Protein AF-A0A7C3WWE8-F1 (afdb_monomer_lite)

Sequence (190 aa):
MIYNIKLHVLTPIHIGCDESYKPTEFVIDSDKNTLIHFNLWQFIEIFDEKEWKRLMEISQKKSSMALVELYRFYASMREKVKGREIPIPKEFSERYRQVKQLKNDNEILKEFNQFEIPRTYFNPYTQRPIIPGSSLKGSLRTGYLSGIRREFPEKEKIKDKKSDELEEILLGGKMGTDPFRFFKVSDFES

Organism: NCBI:txid513050

pLDDT: mean 91.89, std 3.78, range [72.25, 96.44]

Foldseek 3Di:
DDDDDDDDDPDDDFAFDPDWQDLQQWAAPLVQQKIFGHDNVVLVVPDDPVLVVQLVVLVPDPALVSSLSSRVSVNVCVVVDDGDIDHHDSVLSVLSVVLNVDDDRVVSVVSVVVNTGTDGDADPVVRHHKAAQVNVLVVVLVVVLVVLLVVPPPVVVLPPDDPQVNSCVSQVHDPVSGPCVPVTGHMGDD

InterPro domains:
  IPR005537 CRISPR type III-associated protein [PF03787] (6-188)
  IPR010173 CRISPR-associated protein Csm5 [PTHR38007] (3-187)
  IPR010173 CRISPR-associated protein Csm5 [TIGR01899] (5-160)

Secondary structure (DSSP, 8-state):
----------S----EEEEEE-TTSEEEETTTTEEEE--HHHHHHT--HHHHHHHHHHHT--STHHHHHHHHHHHHTTTT---EEEE--HHHHHHHHHHTT---HHHHHHHHHT--EEEEPB-TTT--B-B-HHHHHHHHHHHHHHHHHHH-S-HHHHTT--HHHHHHHHHT--TTT-GGGT-----B--

Structure (mmCIF, N/CA/C/O backbone):
data_AF-A0A7C3WWE8-F1
#
_entry.id   AF-A0A7C3WWE8-F1
#
loop_
_atom_site.group_PDB
_atom_site.id
_atom_site.type_symbol
_atom_site.label_atom_id
_atom_site.label_alt_id
_atom_site.label_comp_id
_atom_site.label_asym_id
_atom_site.label_entity_id
_atom_site.label_seq_id
_atom_site.pdbx_PDB_ins_code
_atom_site.Cartn_x
_atom_site.Cartn_y
_atom_site.Cartn_z
_atom_site.occupancy
_atom_site.B_iso_or_equiv
_atom_site.auth_seq_id
_atom_site.auth_comp_id
_atom_site.auth_asym_id
_atom_site.auth_atom_id
_atom_site.pdbx_PDB_model_num
ATOM 1 N N . MET A 1 1 ? -0.862 -2.015 -35.818 1.00 82.06 1 MET A N 1
ATOM 2 C CA . MET A 1 1 ? -0.872 -3.431 -35.395 1.00 82.06 1 MET A CA 1
ATOM 3 C C . MET A 1 1 ? -1.179 -3.462 -33.909 1.00 82.06 1 MET A C 1
ATOM 5 O O . MET A 1 1 ? -0.635 -2.625 -33.198 1.00 82.06 1 MET A O 1
ATOM 9 N N . ILE A 1 2 ? -2.082 -4.334 -33.468 1.00 92.88 2 ILE A N 1
ATOM 10 C CA . ILE A 1 2 ? -2.505 -4.446 -32.065 1.00 92.88 2 ILE A CA 1
ATOM 11 C C . ILE A 1 2 ? -2.084 -5.828 -31.575 1.00 92.88 2 ILE A C 1
ATOM 13 O O . ILE A 1 2 ? -2.301 -6.812 -32.279 1.00 92.88 2 ILE A O 1
ATOM 17 N N . TYR A 1 3 ? -1.482 -5.884 -30.390 1.00 94.19 3 TYR A N 1
ATOM 18 C CA . TYR A 1 3 ? -1.069 -7.124 -29.745 1.00 94.19 3 TYR A CA 1
ATOM 19 C C . TYR A 1 3 ? -1.814 -7.277 -28.426 1.00 94.19 3 TYR A C 1
ATOM 21 O O . TYR A 1 3 ? -1.825 -6.354 -27.614 1.00 94.19 3 TYR A O 1
ATOM 29 N N . ASN A 1 4 ? -2.403 -8.451 -28.208 1.00 93.94 4 ASN A N 1
ATOM 30 C CA . ASN A 1 4 ? -3.033 -8.797 -26.941 1.00 93.94 4 ASN A CA 1
ATOM 31 C C . ASN A 1 4 ? -2.017 -9.534 -26.073 1.00 93.94 4 ASN A C 1
ATOM 33 O O . ASN A 1 4 ? -1.469 -10.556 -26.484 1.00 93.94 4 ASN A O 1
ATOM 37 N N . ILE A 1 5 ? -1.765 -9.008 -24.878 1.00 91.75 5 ILE A N 1
ATOM 38 C CA . ILE A 1 5 ? -0.792 -9.554 -23.934 1.00 91.75 5 ILE A CA 1
ATOM 39 C C . ILE A 1 5 ? -1.551 -10.030 -22.703 1.00 91.75 5 ILE A C 1
ATOM 41 O O . ILE A 1 5 ? -2.387 -9.308 -22.167 1.00 91.75 5 ILE A O 1
ATOM 45 N N . LYS A 1 6 ? -1.233 -11.238 -22.233 1.00 93.50 6 LYS A N 1
ATOM 46 C CA . LYS A 1 6 ? -1.701 -11.745 -20.945 1.00 93.50 6 LYS A CA 1
ATOM 47 C C . LYS A 1 6 ? -0.532 -11.768 -19.972 1.00 93.50 6 LYS A C 1
ATOM 49 O O . LYS A 1 6 ? 0.472 -12.427 -20.229 1.00 93.50 6 LYS A O 1
ATOM 54 N N . LEU A 1 7 ? -0.667 -11.041 -18.870 1.00 92.19 7 LEU A N 1
ATOM 55 C CA . LEU A 1 7 ? 0.354 -10.981 -17.834 1.00 92.19 7 LEU A CA 1
ATOM 56 C C . LEU A 1 7 ? 0.067 -12.027 -16.753 1.00 92.19 7 LEU A C 1
ATOM 58 O O . LEU A 1 7 ? -1.051 -12.126 -16.253 1.00 92.19 7 LEU A O 1
ATOM 62 N N . HIS A 1 8 ? 1.093 -12.791 -16.386 1.00 93.50 8 HIS A N 1
ATOM 63 C CA . HIS A 1 8 ? 1.051 -13.751 -15.289 1.00 93.50 8 HIS A CA 1
ATOM 64 C C . HIS A 1 8 ? 2.052 -13.323 -14.219 1.00 93.50 8 HIS A C 1
ATOM 66 O O . HIS A 1 8 ? 3.245 -13.198 -14.488 1.00 93.50 8 HIS A O 1
ATOM 72 N N . VAL A 1 9 ? 1.558 -13.082 -13.008 1.00 93.06 9 VAL A N 1
ATOM 73 C CA . VAL A 1 9 ? 2.380 -12.661 -11.872 1.00 93.06 9 VAL A CA 1
ATOM 74 C C . VAL A 1 9 ? 2.994 -13.902 -11.220 1.00 93.06 9 VAL A C 1
ATOM 76 O O . VAL A 1 9 ? 2.264 -14.764 -10.739 1.00 93.06 9 VAL A O 1
ATOM 79 N N . LEU A 1 10 ? 4.327 -14.006 -11.235 1.00 95.94 10 LEU A N 1
ATOM 80 C CA . LEU A 1 10 ? 5.068 -15.150 -10.675 1.00 95.94 10 LEU A CA 1
ATOM 81 C C . LEU A 1 10 ? 5.570 -14.907 -9.244 1.00 95.94 10 LEU A C 1
ATOM 83 O O . LEU A 1 10 ? 5.829 -15.851 -8.504 1.00 95.94 10 LEU A O 1
ATOM 87 N N . THR A 1 11 ? 5.711 -13.643 -8.858 1.00 95.75 11 THR A N 1
ATOM 88 C CA . THR A 1 11 ? 6.166 -13.191 -7.537 1.00 95.75 11 THR A CA 1
ATOM 89 C C . THR A 1 11 ? 5.338 -11.982 -7.111 1.00 95.75 11 THR A C 1
ATOM 91 O O . THR A 1 11 ? 4.767 -11.330 -7.983 1.00 95.75 11 THR A O 1
ATOM 94 N N . PRO A 1 12 ? 5.273 -11.624 -5.816 1.00 93.19 12 PRO A N 1
ATOM 95 C CA . PRO A 1 12 ? 4.614 -10.392 -5.392 1.00 93.19 12 PRO A CA 1
ATOM 96 C C . PRO A 1 12 ? 5.146 -9.170 -6.155 1.00 93.19 12 PRO A C 1
ATOM 98 O O . PRO A 1 12 ? 6.357 -9.002 -6.297 1.00 93.19 12 PRO A O 1
ATOM 101 N N . ILE A 1 13 ? 4.236 -8.329 -6.649 1.00 93.88 13 ILE A N 1
ATOM 102 C CA . ILE A 1 13 ? 4.550 -7.075 -7.341 1.00 93.88 13 ILE A CA 1
ATOM 103 C C . ILE A 1 13 ? 3.845 -5.948 -6.596 1.00 93.88 13 ILE A C 1
ATOM 105 O O . ILE A 1 13 ? 2.670 -6.061 -6.253 1.00 93.88 13 ILE A O 1
ATOM 109 N N . HIS A 1 14 ? 4.568 -4.855 -6.381 1.00 94.94 14 HIS A N 1
ATOM 110 C CA . HIS A 1 14 ? 4.025 -3.610 -5.865 1.00 94.94 14 HIS A CA 1
ATOM 111 C C . HIS A 1 14 ? 4.316 -2.491 -6.865 1.00 94.94 14 HIS A C 1
ATOM 113 O O . HIS A 1 14 ? 5.460 -2.320 -7.286 1.00 94.94 14 HIS A O 1
ATOM 119 N N . ILE A 1 15 ? 3.282 -1.740 -7.241 1.00 96.12 15 ILE A N 1
ATOM 120 C CA . ILE A 1 15 ? 3.409 -0.536 -8.065 1.00 96.12 15 ILE A CA 1
ATOM 121 C C . ILE A 1 15 ? 2.969 0.634 -7.199 1.00 96.12 15 ILE A C 1
ATOM 123 O O . ILE A 1 15 ? 1.793 0.723 -6.861 1.00 96.12 15 ILE A O 1
ATOM 127 N N . GLY A 1 16 ? 3.906 1.499 -6.819 1.00 94.62 16 GLY A N 1
ATOM 128 C CA . GLY A 1 16 ? 3.623 2.616 -5.921 1.00 94.62 16 GLY A CA 1
ATOM 129 C C . GLY A 1 16 ? 2.618 3.607 -6.509 1.00 94.62 16 GLY A C 1
ATOM 130 O O . GLY A 1 16 ? 2.584 3.833 -7.721 1.00 94.62 16 GLY A O 1
ATOM 131 N N . CYS A 1 17 ? 1.802 4.193 -5.636 1.00 94.6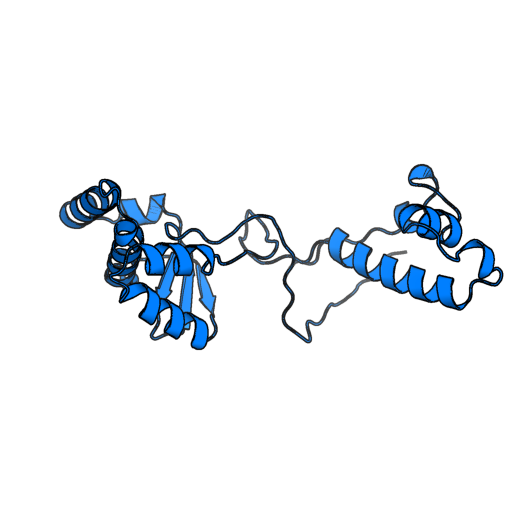9 17 CYS A N 1
ATOM 132 C CA . CYS A 1 17 ? 0.843 5.243 -5.984 1.00 94.69 17 CYS A CA 1
ATOM 133 C C . CYS A 1 17 ? 0.794 6.380 -4.952 1.00 94.69 17 CYS A C 1
ATOM 135 O O . CYS A 1 17 ? -0.200 7.093 -4.896 1.00 94.69 17 CYS A O 1
ATOM 137 N N . ASP A 1 18 ? 1.827 6.501 -4.111 1.00 93.12 18 ASP A N 1
ATOM 138 C CA . ASP A 1 18 ? 1.938 7.494 -3.029 1.00 93.12 18 ASP A CA 1
ATOM 139 C C . ASP A 1 18 ? 0.752 7.516 -2.043 1.00 93.12 18 ASP A C 1
ATOM 141 O O . ASP A 1 18 ? 0.543 8.482 -1.312 1.00 93.12 18 ASP A O 1
ATOM 145 N N . GLU A 1 19 ? -0.010 6.421 -1.983 1.00 94.25 19 GLU A N 1
ATOM 146 C CA . GLU A 1 19 ? -1.057 6.210 -0.990 1.00 94.25 19 GLU A CA 1
ATOM 147 C C . GLU A 1 19 ? -0.706 5.042 -0.070 1.00 94.25 19 GLU A C 1
ATOM 149 O O . GLU A 1 19 ? -0.134 4.037 -0.496 1.00 94.25 19 GLU A O 1
ATOM 154 N N . SER A 1 20 ? -1.131 5.136 1.186 1.00 93.81 20 SER A N 1
ATOM 155 C CA . SER A 1 20 ? -1.042 4.071 2.181 1.00 93.81 20 SER A CA 1
ATOM 156 C C . SER A 1 20 ? -2.383 3.872 2.887 1.00 93.81 20 SER A C 1
ATOM 158 O O . SER A 1 20 ? -3.223 4.774 2.937 1.00 93.81 20 SER A O 1
ATOM 160 N N . TYR A 1 21 ? -2.625 2.665 3.404 1.00 92.81 21 TYR A N 1
ATOM 161 C CA . TYR A 1 21 ? -3.800 2.416 4.239 1.00 92.81 21 TYR A CA 1
ATOM 162 C C . TYR A 1 21 ? -3.647 3.155 5.564 1.00 92.81 21 TYR A C 1
ATOM 164 O O . TYR A 1 21 ? -2.715 2.897 6.330 1.00 92.81 21 TYR A O 1
ATOM 172 N N . LYS A 1 22 ? -4.585 4.058 5.853 1.00 90.75 22 LYS A N 1
ATOM 173 C CA . LYS A 1 22 ? -4.532 4.863 7.071 1.00 90.75 22 LYS A CA 1
ATOM 174 C C . LYS A 1 22 ? -5.045 4.067 8.270 1.00 90.75 22 LYS A C 1
ATOM 176 O O . LYS A 1 22 ? -6.079 3.413 8.149 1.00 90.75 22 LYS A O 1
ATOM 181 N N . PRO A 1 23 ? -4.426 4.207 9.456 1.00 88.00 23 PRO A N 1
ATOM 182 C CA .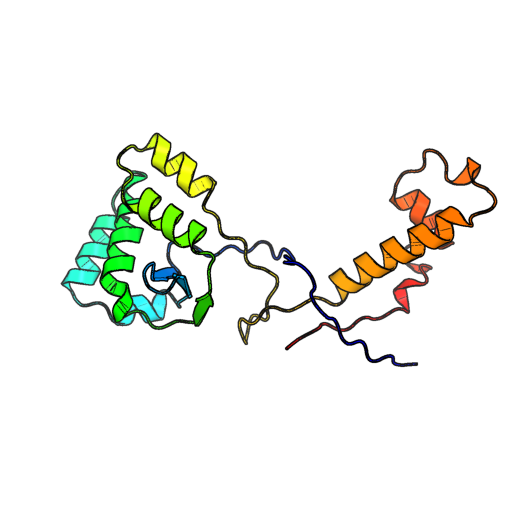 PRO A 1 23 ? -4.907 3.620 10.713 1.00 88.00 23 PRO A CA 1
ATOM 183 C C . PRO A 1 23 ? -6.398 3.846 11.021 1.00 88.00 23 PRO A C 1
ATOM 185 O O . PRO A 1 23 ? -7.002 3.077 11.762 1.00 88.00 23 PRO A O 1
ATOM 188 N N . THR A 1 24 ? -6.982 4.912 10.472 1.00 90.94 24 THR A N 1
ATOM 189 C CA . THR A 1 24 ? -8.388 5.307 10.632 1.00 90.94 24 THR A CA 1
ATOM 190 C C . THR A 1 24 ? -9.346 4.640 9.639 1.00 90.94 24 THR A C 1
ATOM 192 O O . THR A 1 24 ? -10.552 4.805 9.764 1.00 90.94 24 THR A O 1
ATOM 195 N N . GLU A 1 25 ? -8.840 3.925 8.637 1.00 93.06 25 GLU A N 1
ATOM 196 C CA . GLU A 1 25 ? -9.626 3.409 7.505 1.00 93.06 25 GLU A CA 1
ATOM 197 C C . GLU A 1 25 ? -9.535 1.882 7.382 1.00 93.06 25 GLU A C 1
ATOM 199 O O . GLU A 1 25 ? -10.053 1.295 6.432 1.00 93.06 25 GLU A O 1
ATOM 204 N N . PHE A 1 26 ? -8.893 1.204 8.338 1.00 94.75 26 PHE A N 1
ATOM 205 C CA . PHE A 1 26 ? -8.875 -0.253 8.369 1.00 94.75 26 PHE A CA 1
ATOM 206 C C . PHE A 1 26 ? -8.937 -0.841 9.778 1.00 94.75 26 PHE A C 1
ATOM 208 O O . PHE A 1 26 ? -8.553 -0.230 10.774 1.00 94.75 26 PHE A O 1
ATOM 215 N N . VAL A 1 27 ? -9.387 -2.092 9.841 1.00 95.31 27 VAL A N 1
ATOM 216 C CA . VAL A 1 27 ? -9.250 -2.974 11.002 1.00 95.31 27 VAL A CA 1
ATOM 217 C C . VAL A 1 27 ? -8.665 -4.303 10.540 1.00 95.31 27 VAL A C 1
ATOM 219 O O . VAL A 1 27 ? -8.887 -4.726 9.408 1.00 95.31 27 VAL A O 1
ATOM 222 N N . ILE A 1 28 ? -7.900 -4.967 11.403 1.00 95.12 28 ILE A N 1
ATOM 223 C CA . ILE A 1 28 ? -7.358 -6.296 11.111 1.00 95.12 28 ILE A CA 1
ATOM 224 C C . ILE A 1 28 ? -8.110 -7.343 11.924 1.00 95.12 28 ILE A C 1
ATOM 226 O O . ILE A 1 28 ? -8.036 -7.362 13.159 1.00 95.12 28 ILE A O 1
ATOM 230 N N . ASP A 1 29 ? -8.774 -8.250 11.211 1.00 94.50 29 ASP A N 1
ATOM 231 C CA . ASP A 1 29 ? -9.248 -9.518 11.747 1.00 94.50 29 ASP A CA 1
ATOM 232 C C . ASP A 1 29 ? -8.048 -10.475 11.806 1.00 94.50 29 ASP A C 1
ATOM 234 O O . ASP A 1 29 ? -7.574 -11.007 10.798 1.00 94.50 29 ASP A O 1
ATOM 238 N N . SER A 1 30 ? -7.493 -10.622 13.011 1.00 91.19 30 SER A N 1
ATOM 239 C CA . SER A 1 30 ? -6.311 -11.459 13.247 1.00 91.19 30 SER A CA 1
ATOM 240 C C . SER A 1 30 ? -6.631 -12.953 13.240 1.00 91.19 30 SER A C 1
ATOM 242 O O . SER A 1 30 ? -5.702 -13.745 13.118 1.00 91.19 30 SER A O 1
ATOM 244 N N . ASP A 1 31 ? -7.905 -13.330 13.369 1.00 91.31 31 ASP A N 1
ATOM 245 C CA . ASP A 1 31 ? -8.335 -14.729 13.364 1.00 91.31 31 ASP A CA 1
ATOM 246 C C . ASP A 1 31 ? -8.477 -15.224 11.919 1.00 91.31 31 ASP A C 1
ATOM 248 O O . ASP A 1 31 ? -8.085 -16.346 11.596 1.00 91.31 31 ASP A O 1
ATOM 252 N N . LYS A 1 32 ? -8.948 -14.349 11.020 1.00 94.38 32 LYS A N 1
ATOM 253 C CA . LYS A 1 32 ? -9.066 -14.623 9.576 1.00 94.38 32 LYS A CA 1
ATOM 254 C C . LY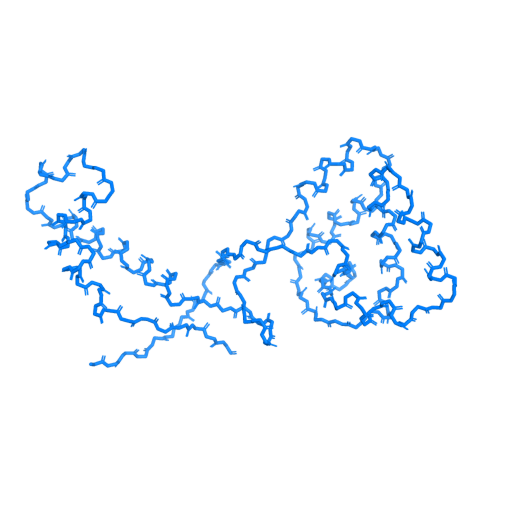S A 1 32 ? -7.853 -14.198 8.746 1.00 94.38 32 LYS A C 1
ATOM 256 O O . LYS A 1 32 ? -7.877 -14.360 7.529 1.00 94.38 32 LYS A O 1
ATOM 261 N N . ASN A 1 33 ? -6.819 -13.624 9.364 1.00 96.44 33 ASN A N 1
ATOM 262 C CA . ASN A 1 33 ? -5.686 -12.992 8.674 1.00 96.44 33 ASN A CA 1
ATOM 263 C C . ASN A 1 33 ? -6.151 -12.085 7.524 1.00 96.44 33 ASN A C 1
ATOM 265 O O . ASN A 1 33 ? -5.763 -12.251 6.366 1.00 96.44 33 ASN A O 1
ATOM 269 N N . THR A 1 34 ? -7.041 -11.146 7.841 1.00 96.19 34 THR A N 1
ATOM 270 C CA . THR A 1 34 ? -7.670 -10.268 6.850 1.00 96.19 34 THR A CA 1
ATOM 271 C C . THR A 1 34 ? -7.629 -8.817 7.321 1.00 96.19 34 THR A C 1
ATOM 273 O O . THR A 1 34 ? -7.953 -8.507 8.468 1.00 96.19 34 THR A O 1
ATOM 276 N N . LEU A 1 35 ? -7.236 -7.916 6.422 1.00 95.94 35 LEU A N 1
ATOM 277 C CA . LEU A 1 35 ? -7.413 -6.477 6.575 1.00 95.94 35 LEU A CA 1
ATOM 278 C C . LEU A 1 35 ? -8.771 -6.094 5.987 1.00 95.94 35 LEU A C 1
ATOM 280 O O . LEU A 1 35 ? -9.051 -6.374 4.823 1.00 95.94 35 LEU A O 1
ATOM 284 N N . ILE A 1 36 ? -9.604 -5.439 6.786 1.00 96.06 36 ILE A N 1
ATOM 285 C CA . ILE A 1 36 ? -10.899 -4.911 6.366 1.00 96.06 36 ILE A CA 1
ATOM 286 C C . ILE A 1 36 ? -10.731 -3.407 6.182 1.00 96.06 36 ILE A C 1
ATOM 288 O O . ILE A 1 36 ? -10.620 -2.673 7.163 1.00 96.06 36 ILE A O 1
ATOM 292 N N . HIS A 1 37 ? -10.677 -2.958 4.929 1.00 95.25 37 HIS A N 1
ATOM 293 C CA . HIS A 1 37 ? -10.599 -1.543 4.572 1.00 95.25 37 HIS A CA 1
ATOM 294 C C . HIS A 1 37 ? -12.008 -0.975 4.409 1.00 95.25 37 HIS A C 1
ATOM 296 O O . HIS A 1 37 ? -12.810 -1.521 3.646 1.00 95.25 37 HIS A O 1
ATOM 302 N N . PHE A 1 38 ? -12.324 0.111 5.102 1.00 94.56 38 PHE A N 1
ATOM 303 C CA . PHE A 1 38 ? -13.675 0.660 5.170 1.00 94.56 38 PHE A CA 1
ATOM 304 C C . PHE A 1 38 ? -13.691 2.173 4.956 1.00 94.56 38 PHE A C 1
ATOM 306 O O . PHE A 1 38 ? -12.686 2.865 5.098 1.00 94.56 38 PHE A O 1
ATOM 313 N N . ASN A 1 39 ? -14.869 2.701 4.623 1.00 92.75 39 ASN A N 1
ATOM 314 C CA . ASN A 1 39 ? -15.085 4.140 4.570 1.00 92.75 39 ASN A CA 1
ATOM 315 C C . ASN A 1 39 ? -15.316 4.674 5.992 1.00 92.75 39 ASN A C 1
ATOM 317 O O . ASN A 1 39 ? -16.262 4.254 6.659 1.00 92.75 39 ASN A O 1
ATOM 321 N N . LEU A 1 40 ? -14.467 5.600 6.446 1.00 91.81 40 LEU A N 1
ATOM 322 C CA . LEU A 1 40 ? -14.544 6.155 7.800 1.00 91.81 40 LEU A CA 1
ATOM 323 C C . LEU A 1 40 ? -15.913 6.784 8.104 1.00 91.81 40 LEU A C 1
ATOM 325 O O . LEU A 1 40 ? -16.447 6.564 9.184 1.00 91.81 40 LEU A O 1
ATOM 329 N N . TRP A 1 41 ? -16.507 7.516 7.158 1.00 92.06 41 TRP A N 1
ATOM 330 C CA . TRP A 1 41 ? -17.799 8.185 7.354 1.00 92.06 41 TRP A CA 1
ATOM 331 C C . TRP A 1 41 ? -18.944 7.185 7.532 1.00 92.06 41 TRP A C 1
ATOM 333 O O . TRP A 1 41 ? -19.733 7.308 8.462 1.00 92.06 41 TRP A O 1
ATOM 343 N N . GLN A 1 42 ? -18.976 6.130 6.720 1.00 92.25 42 GLN A N 1
ATOM 344 C CA . GLN A 1 42 ? -19.957 5.050 6.885 1.00 92.25 42 GLN A CA 1
ATOM 345 C C . GLN A 1 42 ? -19.740 4.269 8.187 1.00 92.25 42 GLN A C 1
ATOM 347 O O . GLN A 1 42 ? -20.688 3.777 8.794 1.00 92.25 42 GLN A O 1
ATOM 352 N N . PHE A 1 43 ? -18.487 4.137 8.626 1.00 92.56 43 PHE A N 1
ATOM 353 C CA . PHE A 1 43 ? -18.166 3.432 9.861 1.00 92.56 43 PHE A CA 1
ATOM 354 C C . PHE A 1 43 ? -18.567 4.217 11.114 1.00 92.56 43 PHE A C 1
ATOM 356 O O . PHE A 1 43 ? -19.034 3.618 12.074 1.00 92.56 43 PHE A O 1
ATOM 363 N N . ILE A 1 44 ? -18.433 5.542 11.128 1.00 91.62 44 ILE A N 1
ATOM 364 C CA . ILE A 1 44 ? -18.859 6.345 12.286 1.00 91.62 44 ILE A CA 1
ATOM 365 C C . ILE A 1 44 ? -20.385 6.527 12.350 1.00 91.62 44 ILE A C 1
ATOM 367 O O . ILE A 1 44 ? -20.927 6.744 13.429 1.00 91.62 44 ILE A O 1
ATOM 371 N N . GLU A 1 45 ? -21.101 6.397 11.227 1.00 92.62 45 GLU A N 1
ATOM 372 C CA . GLU A 1 45 ? -22.573 6.459 11.188 1.00 92.62 45 GLU A CA 1
ATOM 373 C C . GLU A 1 45 ? -23.250 5.338 11.989 1.00 92.62 45 GLU A C 1
ATOM 375 O O . GLU A 1 45 ? -24.365 5.515 12.475 1.00 92.62 45 GLU A O 1
ATOM 380 N N . ILE A 1 46 ? -22.585 4.191 12.154 1.00 92.44 46 ILE A N 1
ATOM 381 C CA . ILE A 1 46 ? -23.139 3.047 12.893 1.00 92.44 46 ILE A CA 1
ATOM 382 C C . ILE A 1 46 ? -22.870 3.102 14.404 1.00 92.44 46 ILE A C 1
ATOM 384 O O . ILE A 1 46 ? -23.246 2.169 15.116 1.00 92.44 46 ILE A O 1
ATOM 388 N N . PHE A 1 47 ? -22.189 4.142 14.892 1.00 93.75 47 PHE A N 1
ATOM 389 C CA . PHE A 1 47 ? -21.798 4.242 16.295 1.00 93.75 47 PHE A CA 1
ATOM 390 C C . PHE A 1 47 ? -22.979 4.639 17.177 1.00 93.75 47 PHE A C 1
ATOM 392 O O . PHE A 1 47 ? -23.726 5.569 16.865 1.00 93.75 47 PHE A O 1
ATOM 399 N N . ASP A 1 48 ? -23.093 3.986 18.331 1.00 95.12 48 ASP A N 1
ATOM 400 C CA . ASP A 1 48 ? -23.948 4.464 19.413 1.00 95.12 48 ASP A CA 1
ATOM 401 C C . ASP A 1 48 ? -23.292 5.614 20.209 1.00 95.12 48 ASP A C 1
ATOM 403 O O . ASP A 1 48 ? -22.138 5.993 19.993 1.00 95.12 48 ASP A O 1
ATOM 407 N N . GLU A 1 49 ? -24.032 6.198 21.156 1.00 95.75 49 GLU A N 1
ATOM 408 C CA . GLU A 1 49 ? -23.548 7.318 21.974 1.00 95.75 49 GLU A CA 1
ATOM 409 C C . GLU A 1 49 ? -22.278 6.968 22.778 1.00 95.75 49 GLU A C 1
ATOM 411 O O . GLU A 1 49 ? -21.392 7.810 22.958 1.00 95.75 49 GLU A O 1
ATOM 416 N N . LYS A 1 50 ? -22.150 5.718 23.243 1.00 95.56 50 LYS A N 1
ATOM 417 C CA . LYS A 1 50 ? -20.990 5.270 24.027 1.00 95.56 50 LYS A CA 1
ATOM 418 C C . LYS A 1 50 ? -19.763 5.118 23.138 1.00 95.56 50 LYS A C 1
ATOM 420 O O . LYS A 1 50 ? -18.670 5.519 23.537 1.00 95.56 50 LYS A O 1
ATOM 425 N N . GLU A 1 51 ? -19.938 4.562 21.947 1.00 95.19 51 GLU A N 1
ATOM 426 C CA . GLU A 1 51 ? -18.892 4.382 20.938 1.00 95.19 51 GLU A CA 1
ATOM 427 C C . GLU A 1 51 ? -18.377 5.730 20.435 1.00 95.19 51 GLU A C 1
ATOM 429 O O . GLU A 1 51 ? -17.164 5.950 20.384 1.00 95.19 51 GLU A O 1
ATOM 434 N N . TRP A 1 52 ? -19.287 6.673 20.177 1.00 94.81 52 TRP A N 1
ATOM 435 C CA . TRP A 1 52 ? -18.946 8.055 19.850 1.00 94.81 52 TRP A CA 1
ATOM 436 C C . TRP A 1 52 ? -18.137 8.732 20.947 1.00 94.81 52 TRP A C 1
ATOM 438 O O . TRP A 1 52 ? -17.065 9.285 20.684 1.00 94.81 52 TRP A O 1
ATOM 448 N N . LYS A 1 53 ? -18.610 8.655 22.195 1.00 95.94 53 LYS A N 1
ATOM 449 C CA . LYS A 1 53 ? -17.892 9.221 23.339 1.00 95.94 53 LYS A CA 1
ATOM 450 C C . LYS A 1 53 ? -16.504 8.601 23.485 1.00 95.94 53 LYS A C 1
ATOM 452 O O . LYS A 1 53 ? -15.532 9.322 23.704 1.00 95.94 53 LYS A O 1
ATOM 457 N N . ARG A 1 54 ? -16.389 7.283 23.295 1.00 95.69 54 ARG A N 1
ATOM 458 C CA . ARG A 1 54 ? -15.109 6.575 23.364 1.00 95.69 54 ARG A CA 1
ATOM 459 C C . ARG A 1 54 ? -14.135 7.030 22.278 1.00 95.69 54 ARG A C 1
ATOM 461 O O . ARG A 1 54 ? -12.963 7.246 22.583 1.00 95.69 54 ARG A O 1
ATOM 468 N N . LEU A 1 55 ? -14.596 7.198 21.039 1.00 94.25 55 LEU A N 1
ATOM 469 C CA . LEU A 1 55 ? -13.761 7.717 19.954 1.00 94.25 55 LEU A CA 1
ATOM 470 C C . LEU A 1 55 ? -13.277 9.143 20.259 1.00 94.25 55 LEU A C 1
ATOM 472 O O . LEU A 1 55 ? -12.091 9.424 20.098 1.00 94.25 55 LEU A O 1
ATOM 476 N N . MET A 1 56 ? -14.165 10.007 20.764 1.00 94.31 56 MET A N 1
ATOM 477 C CA . MET A 1 56 ? -13.830 11.383 21.159 1.00 94.31 56 MET A CA 1
ATOM 478 C C . MET A 1 56 ? -12.790 11.438 22.287 1.00 94.31 56 MET A C 1
ATOM 480 O O . MET A 1 56 ? -11.863 12.247 22.242 1.00 94.31 56 MET A O 1
ATOM 484 N N . GLU A 1 57 ? -12.900 10.561 23.287 1.00 95.94 57 GLU A N 1
ATOM 485 C CA . GLU A 1 57 ? -11.897 10.435 24.351 1.00 95.94 57 GLU A CA 1
ATOM 486 C C . GLU A 1 57 ? -10.525 10.034 23.798 1.00 95.94 57 GLU A C 1
ATOM 488 O O . GLU A 1 57 ? -9.502 10.557 24.241 1.00 95.94 57 GLU A O 1
ATOM 493 N N . ILE A 1 58 ? -10.486 9.109 22.833 1.00 95.12 58 ILE A N 1
ATOM 494 C CA . ILE A 1 58 ? -9.240 8.677 22.190 1.00 95.12 58 ILE A CA 1
ATOM 495 C C . ILE A 1 58 ? -8.643 9.827 21.370 1.00 95.12 58 ILE A C 1
ATOM 497 O O . ILE A 1 58 ? -7.450 10.097 21.493 1.00 95.12 58 ILE A O 1
ATOM 501 N N . SER A 1 59 ? -9.451 10.540 20.579 1.00 91.19 59 SER A N 1
ATOM 502 C CA . SER A 1 59 ? -8.967 11.607 19.692 1.00 91.19 59 SER A CA 1
ATOM 503 C C . SER A 1 59 ? -8.432 12.834 20.435 1.00 91.19 59 SER A C 1
ATOM 505 O O . SER A 1 59 ? -7.625 13.580 19.890 1.00 91.19 59 SER A O 1
ATOM 507 N N . GLN A 1 60 ? -8.872 13.067 21.674 1.00 94.06 60 GLN A N 1
ATOM 508 C CA . GLN A 1 60 ? -8.389 14.178 22.502 1.00 94.06 60 GLN A CA 1
ATOM 509 C C . GLN A 1 60 ? -7.027 13.902 23.161 1.00 94.06 60 GLN A C 1
ATOM 511 O O . GLN A 1 60 ? -6.403 14.820 23.704 1.00 94.06 60 GLN A O 1
ATOM 516 N N . LYS A 1 61 ? -6.533 12.658 23.121 1.00 92.19 61 LYS A N 1
ATOM 517 C CA . LYS A 1 61 ? -5.240 12.293 23.708 1.00 92.19 61 LYS A CA 1
ATOM 518 C C . LYS A 1 61 ? -4.089 12.813 22.853 1.00 92.19 61 LYS A C 1
ATOM 520 O O . LYS A 1 61 ? -3.986 12.517 21.671 1.00 92.19 61 LYS A O 1
ATOM 525 N N . LYS A 1 62 ? -3.160 13.527 23.491 1.00 86.44 62 LYS A N 1
ATOM 526 C CA . LYS A 1 62 ? -1.942 14.075 22.862 1.00 86.44 62 LYS A CA 1
ATOM 527 C C . LYS A 1 62 ? -0.719 13.147 22.967 1.00 86.44 62 LYS A C 1
ATOM 529 O O . LYS A 1 62 ? 0.407 13.616 22.857 1.00 86.44 62 LYS A O 1
ATOM 534 N N . SER A 1 63 ? -0.926 11.855 23.226 1.00 89.31 63 SER A N 1
ATOM 535 C CA . SER A 1 63 ? 0.136 10.840 23.347 1.00 89.31 63 SER A CA 1
ATOM 536 C C . SER A 1 63 ? 0.020 9.825 22.212 1.00 89.31 63 SER A C 1
ATOM 538 O O . SER A 1 63 ? -1.082 9.558 21.727 1.00 89.31 63 SER A O 1
ATOM 540 N N . SER A 1 64 ? 1.144 9.218 21.823 1.00 86.94 64 SER A N 1
ATOM 541 C CA . SER A 1 64 ? 1.176 8.141 20.829 1.00 86.94 64 SER A CA 1
ATOM 542 C C . SER A 1 64 ? 0.341 6.925 21.256 1.00 86.94 64 SER A C 1
ATOM 544 O O . SER A 1 64 ? -0.176 6.209 20.399 1.00 86.94 64 SER A O 1
ATOM 546 N N . MET A 1 65 ? 0.073 6.761 22.558 1.00 90.94 65 MET A N 1
ATOM 547 C CA . MET A 1 65 ? -0.894 5.796 23.094 1.00 90.94 65 MET A CA 1
ATOM 548 C C . MET A 1 65 ? -2.283 5.889 22.442 1.00 90.94 65 MET A C 1
ATOM 550 O O . MET A 1 65 ? -2.970 4.873 22.321 1.00 90.94 65 MET A O 1
ATOM 554 N N . ALA A 1 66 ? -2.692 7.075 21.974 1.00 92.50 66 ALA A N 1
ATOM 555 C CA . ALA A 1 66 ? -3.956 7.265 21.263 1.00 92.50 66 ALA A CA 1
ATOM 556 C C . ALA A 1 66 ? -4.082 6.333 20.045 1.00 92.50 66 ALA A C 1
ATOM 558 O O . ALA A 1 66 ? -5.156 5.793 19.795 1.00 92.50 66 ALA A O 1
ATOM 559 N N . LEU A 1 67 ? -2.978 6.077 19.335 1.00 90.56 67 LEU A N 1
ATOM 560 C CA . LEU A 1 67 ? -2.945 5.194 18.168 1.00 90.56 67 LEU A CA 1
ATOM 561 C C . LEU A 1 67 ? -3.179 3.725 18.549 1.00 90.56 67 LEU A C 1
ATOM 563 O O . LEU A 1 67 ? -3.946 3.014 17.899 1.00 90.56 67 LEU A O 1
ATOM 567 N N . VAL A 1 68 ? -2.559 3.269 19.640 1.00 93.69 68 VAL A N 1
ATOM 568 C CA . VAL A 1 68 ? -2.763 1.909 20.165 1.00 93.69 68 VAL A CA 1
ATOM 569 C C . VAL A 1 68 ? -4.199 1.739 20.658 1.00 93.69 68 VAL A C 1
ATOM 571 O O . VAL A 1 68 ? -4.830 0.711 20.404 1.00 93.69 68 VAL A O 1
ATOM 574 N N . GLU A 1 69 ? -4.743 2.744 21.346 1.00 94.75 69 GLU A N 1
ATOM 575 C CA . GLU A 1 69 ? -6.137 2.734 21.788 1.00 94.75 69 GLU A CA 1
ATOM 576 C C . GLU A 1 69 ? -7.125 2.756 20.623 1.00 94.75 69 GLU A C 1
ATOM 578 O O . GLU A 1 69 ? -8.121 2.036 20.687 1.00 94.75 69 GLU A O 1
ATOM 583 N N . LEU A 1 70 ? -6.827 3.495 19.551 1.00 93.81 70 LEU A N 1
ATOM 584 C CA . LEU A 1 70 ? -7.608 3.483 18.316 1.00 93.81 70 LEU A CA 1
ATOM 585 C C . LEU A 1 70 ? -7.646 2.076 17.710 1.00 93.81 70 LEU A C 1
ATOM 587 O O . LEU A 1 70 ? -8.726 1.553 17.445 1.00 93.81 70 LEU A O 1
ATOM 591 N N . TYR A 1 71 ? -6.493 1.412 17.579 1.00 93.62 71 TYR A N 1
ATOM 592 C CA . TYR A 1 71 ? -6.430 0.030 17.091 1.00 93.62 71 TYR A CA 1
ATOM 593 C C . TYR A 1 71 ? -7.202 -0.949 17.974 1.00 93.62 71 TYR A C 1
ATOM 595 O O . TYR A 1 71 ? -7.904 -1.819 17.459 1.00 93.62 71 TYR A O 1
ATOM 603 N N . ARG A 1 72 ? -7.115 -0.819 19.303 1.00 94.94 72 ARG A N 1
ATOM 604 C CA . ARG A 1 72 ? -7.904 -1.648 20.230 1.00 94.94 72 ARG A CA 1
ATOM 605 C C . ARG A 1 72 ? -9.404 -1.403 20.059 1.00 94.94 72 ARG A C 1
ATOM 607 O O . ARG A 1 72 ? -10.167 -2.365 20.021 1.00 94.94 72 ARG A O 1
ATOM 614 N N . PHE A 1 73 ? -9.811 -0.142 19.937 1.00 95.25 73 PHE A N 1
ATOM 615 C CA . PHE A 1 73 ? -11.206 0.242 19.757 1.00 95.25 73 PHE A CA 1
ATOM 616 C C . PHE A 1 73 ? -11.766 -0.298 18.437 1.00 95.25 73 PHE A C 1
ATOM 618 O O . PHE A 1 73 ? -12.762 -1.017 18.451 1.00 95.25 73 PHE A O 1
ATOM 625 N N . TYR A 1 74 ? -11.083 -0.079 17.313 1.00 94.38 74 TYR A N 1
ATOM 626 C CA . TYR A 1 74 ? -11.524 -0.596 16.014 1.00 94.38 74 TYR A CA 1
ATOM 627 C C . TYR A 1 74 ? -11.553 -2.126 15.985 1.00 94.38 74 TYR A C 1
ATOM 629 O O . TYR A 1 74 ? -12.519 -2.712 15.506 1.00 94.38 74 TYR A O 1
ATOM 637 N N . ALA A 1 75 ? -10.565 -2.796 16.590 1.00 93.75 75 ALA A N 1
ATOM 638 C CA . ALA A 1 75 ? -10.568 -4.255 16.716 1.00 93.75 75 ALA A CA 1
ATOM 639 C C . ALA A 1 75 ? -11.754 -4.792 17.543 1.00 93.75 75 ALA A C 1
ATOM 641 O O . ALA A 1 75 ? -12.234 -5.896 17.274 1.00 93.75 75 ALA A O 1
ATOM 642 N N . SER A 1 76 ? -12.237 -4.029 18.532 1.00 93.75 76 SER A N 1
ATOM 643 C CA . SER A 1 76 ? -13.438 -4.377 19.309 1.00 93.75 76 SER A CA 1
ATOM 644 C C . SER A 1 76 ? -14.729 -4.231 18.496 1.00 93.75 76 SER A C 1
ATOM 646 O O . SER A 1 76 ? -15.699 -4.940 18.743 1.00 93.75 76 SER A O 1
ATOM 648 N N . MET A 1 77 ? -14.698 -3.376 17.473 1.00 92.19 77 MET A N 1
ATOM 649 C CA . MET A 1 77 ? -15.811 -3.077 16.573 1.00 92.19 77 MET A CA 1
ATOM 650 C C . MET A 1 77 ? -15.809 -3.929 15.299 1.00 92.19 77 MET A C 1
ATOM 652 O O . MET A 1 77 ? -16.690 -3.759 14.461 1.00 92.19 77 MET A O 1
ATOM 656 N N . ARG A 1 78 ? -14.846 -4.847 15.133 1.00 90.88 78 ARG A N 1
ATOM 657 C CA . ARG A 1 78 ? -14.619 -5.581 13.873 1.00 90.88 78 ARG A CA 1
ATOM 658 C C . ARG A 1 78 ? -15.870 -6.267 13.309 1.00 90.88 78 ARG A C 1
ATOM 660 O O . ARG A 1 78 ? -16.051 -6.267 12.104 1.00 90.88 78 ARG A O 1
ATOM 667 N N . GLU A 1 79 ? -16.747 -6.791 14.169 1.00 90.69 79 GLU A N 1
ATOM 668 C CA . GLU A 1 79 ? -17.970 -7.504 13.755 1.00 90.69 79 GLU A CA 1
ATOM 669 C C . GLU A 1 79 ? -19.026 -6.555 13.161 1.00 90.69 79 GLU A C 1
ATOM 671 O O . GLU A 1 79 ? -19.916 -6.976 12.427 1.00 90.69 79 GLU A O 1
ATOM 676 N N . LYS A 1 80 ? -18.938 -5.259 13.486 1.00 90.88 80 LYS A N 1
ATOM 677 C CA . LYS A 1 80 ? -19.815 -4.204 12.967 1.00 90.88 80 LYS A CA 1
ATOM 678 C C . LYS A 1 80 ? -19.252 -3.543 11.705 1.00 90.88 80 LYS A C 1
ATOM 680 O O . LYS A 1 80 ? -20.008 -2.932 10.951 1.00 90.88 80 LYS A O 1
ATOM 685 N N . VAL A 1 81 ? -17.940 -3.642 11.477 1.00 91.75 81 VAL A N 1
ATOM 686 C CA . VAL A 1 81 ? -17.268 -3.029 10.327 1.00 91.75 81 VAL A CA 1
ATOM 687 C C . VAL A 1 81 ? -17.701 -3.732 9.047 1.00 91.75 81 VAL A C 1
ATOM 689 O O . VAL A 1 81 ? -17.585 -4.947 8.911 1.00 91.75 81 VAL A O 1
ATOM 692 N N . LYS A 1 82 ? -18.143 -2.942 8.070 1.00 92.00 82 LYS A N 1
ATOM 693 C CA . LYS A 1 82 ? -18.351 -3.398 6.697 1.00 92.00 82 LYS A CA 1
ATOM 694 C C . LYS A 1 82 ? -17.338 -2.713 5.800 1.00 92.00 82 LYS A C 1
ATOM 696 O O . LYS A 1 82 ? -17.189 -1.494 5.836 1.00 92.00 82 LYS A O 1
ATOM 701 N N . GLY A 1 83 ? -16.643 -3.500 4.997 1.00 93.25 83 GLY A N 1
ATOM 702 C CA . GLY A 1 83 ? -15.584 -2.994 4.147 1.00 93.25 83 GLY A CA 1
ATOM 703 C C . GLY A 1 83 ? -15.083 -4.051 3.185 1.00 93.25 83 GLY A C 1
ATOM 704 O O . GLY A 1 83 ? -15.588 -5.172 3.131 1.00 93.25 83 GLY A O 1
ATOM 705 N N . ARG A 1 84 ? -14.074 -3.676 2.408 1.00 92.88 84 ARG A N 1
ATOM 706 C CA . ARG A 1 84 ? -13.383 -4.598 1.525 1.00 92.88 84 ARG A CA 1
ATOM 707 C C . ARG A 1 84 ? -12.406 -5.443 2.330 1.00 92.88 84 ARG A C 1
ATOM 709 O O . ARG A 1 84 ? -11.498 -4.909 2.962 1.00 92.88 84 ARG A O 1
ATOM 716 N N . GLU A 1 85 ? -12.556 -6.751 2.212 1.00 94.81 85 GLU A N 1
ATOM 717 C CA . GLU A 1 85 ? -11.637 -7.726 2.783 1.00 94.81 85 GLU A CA 1
ATOM 718 C C . GLU A 1 85 ? -10.432 -7.948 1.864 1.00 94.81 85 GLU A C 1
ATOM 720 O O . GLU A 1 85 ? -10.562 -8.151 0.653 1.00 94.81 85 GLU A O 1
ATOM 725 N N . ILE A 1 86 ? -9.242 -7.873 2.453 1.00 94.56 86 ILE A N 1
ATOM 726 C CA . ILE A 1 86 ? -7.958 -8.071 1.792 1.00 94.56 86 ILE A CA 1
ATOM 727 C C . ILE A 1 86 ? -7.183 -9.109 2.611 1.00 94.56 86 ILE A C 1
ATOM 729 O O . ILE A 1 86 ? -6.844 -8.830 3.765 1.00 94.56 86 ILE A O 1
ATOM 733 N N . PRO A 1 87 ? -6.889 -10.295 2.049 1.00 95.12 87 PRO A N 1
ATOM 734 C CA . PRO A 1 87 ? -6.061 -11.285 2.724 1.00 95.12 87 PRO A CA 1
ATOM 735 C C . PRO A 1 87 ? -4.681 -10.712 3.040 1.00 95.12 87 PRO A C 1
ATOM 737 O O . PRO A 1 87 ? -4.069 -10.049 2.199 1.00 95.12 87 PRO A O 1
ATOM 740 N N . ILE A 1 88 ? -4.182 -10.992 4.239 1.00 95.44 88 ILE A N 1
ATOM 741 C CA . ILE A 1 88 ? -2.851 -10.575 4.688 1.00 95.44 88 ILE A CA 1
ATOM 742 C C . ILE A 1 88 ? -2.037 -11.788 5.154 1.00 95.44 88 ILE A C 1
ATOM 744 O O . ILE A 1 88 ? -2.610 -12.792 5.585 1.00 95.44 88 ILE A O 1
ATOM 748 N N . PRO A 1 89 ? -0.696 -11.719 5.097 1.00 94.75 89 PRO A N 1
ATOM 749 C CA . PRO A 1 89 ? 0.158 -12.738 5.694 1.00 94.75 89 PRO A CA 1
ATOM 750 C C . PRO A 1 89 ? -0.081 -12.855 7.203 1.00 94.75 89 PRO A C 1
ATOM 752 O O . PRO A 1 89 ? -0.331 -11.858 7.886 1.00 94.75 89 PRO A O 1
ATOM 755 N N . LYS A 1 90 ? 0.051 -14.068 7.741 1.00 95.69 90 LYS A N 1
ATOM 756 C CA . LYS A 1 90 ? -0.152 -14.347 9.170 1.00 95.69 90 LYS A CA 1
ATOM 757 C C . LYS A 1 90 ? 0.794 -13.527 10.052 1.00 95.69 90 LYS A C 1
ATOM 759 O O . LYS A 1 90 ? 0.400 -13.023 11.103 1.00 95.69 90 LYS A O 1
ATOM 764 N N . GLU A 1 91 ? 2.025 -13.346 9.593 1.00 93.75 91 GLU A N 1
ATOM 765 C CA . GLU A 1 91 ? 3.071 -12.553 10.237 1.00 93.75 91 GLU A CA 1
ATOM 766 C C . GLU A 1 91 ? 2.622 -11.097 10.418 1.00 93.75 91 GLU A C 1
ATOM 768 O O . GLU A 1 91 ? 2.918 -10.461 11.431 1.00 93.75 91 GLU A O 1
ATOM 773 N N . PHE A 1 92 ? 1.841 -10.572 9.469 1.00 92.56 92 PHE A N 1
ATOM 774 C CA . PHE A 1 92 ? 1.282 -9.228 9.555 1.00 92.56 92 PHE A CA 1
ATOM 775 C C . PHE A 1 92 ? 0.230 -9.127 10.669 1.00 92.56 92 PHE A C 1
ATOM 777 O O . PHE A 1 92 ? 0.254 -8.195 11.477 1.00 92.56 92 PHE A O 1
ATOM 784 N N . SER A 1 93 ? -0.649 -10.127 10.783 1.00 94.31 93 SER A N 1
ATOM 785 C CA . SER A 1 93 ? -1.617 -10.231 11.884 1.00 94.31 93 SER A CA 1
ATOM 786 C C . SER A 1 93 ? -0.946 -10.419 13.248 1.00 94.31 93 SER A C 1
ATOM 788 O O . SER A 1 93 ? -1.419 -9.893 14.258 1.00 94.31 93 SER A O 1
ATOM 790 N N . GLU A 1 94 ? 0.161 -11.159 13.312 1.00 93.56 94 GLU A N 1
ATOM 791 C CA . GLU A 1 94 ? 0.975 -11.314 14.524 1.00 93.56 94 GLU A CA 1
ATOM 792 C C . GLU A 1 94 ? 1.616 -9.987 14.943 1.00 93.56 94 GLU A C 1
ATOM 794 O O . GLU A 1 94 ? 1.467 -9.577 16.099 1.00 93.56 94 GLU A O 1
ATOM 799 N N . ARG A 1 95 ? 2.224 -9.257 14.002 1.00 91.69 95 ARG A N 1
ATOM 800 C CA . ARG A 1 95 ? 2.785 -7.926 14.264 1.00 91.69 95 ARG A CA 1
ATOM 801 C C . ARG A 1 95 ? 1.710 -6.944 14.735 1.00 91.69 95 ARG A C 1
ATOM 803 O O . ARG A 1 95 ? 1.910 -6.246 15.725 1.00 91.69 95 ARG A O 1
ATOM 810 N N . TYR A 1 96 ? 0.525 -6.945 14.119 1.00 91.94 96 TYR A N 1
ATOM 811 C CA . TYR A 1 96 ? -0.599 -6.119 14.580 1.00 91.94 96 TYR A CA 1
ATOM 812 C C . TYR A 1 96 ? -1.026 -6.442 16.023 1.00 91.94 96 TYR A C 1
ATOM 814 O O . TYR A 1 96 ? -1.316 -5.538 16.814 1.00 91.94 96 TYR A O 1
ATOM 822 N N . ARG A 1 97 ? -1.039 -7.728 16.410 1.00 92.44 97 ARG A N 1
ATOM 823 C CA . ARG A 1 97 ? -1.313 -8.140 17.799 1.00 92.44 97 ARG A CA 1
ATOM 824 C C . ARG A 1 97 ? -0.277 -7.590 18.778 1.00 92.44 97 ARG A C 1
ATOM 826 O O . ARG A 1 97 ? -0.675 -7.163 19.860 1.00 92.44 97 ARG A O 1
ATOM 833 N N . GLN A 1 98 ? 0.999 -7.558 18.397 1.00 91.75 98 GLN A N 1
ATOM 834 C CA . GLN A 1 98 ? 2.076 -6.982 19.210 1.00 91.75 98 GLN A CA 1
ATOM 835 C C . GLN A 1 98 ? 1.931 -5.461 19.347 1.00 91.75 98 GLN A C 1
ATOM 837 O O . GLN A 1 98 ? 1.958 -4.952 20.466 1.00 91.75 98 GLN A O 1
ATOM 842 N N . VAL A 1 99 ? 1.660 -4.743 18.248 1.00 90.69 99 VAL A N 1
ATOM 843 C CA . VAL A 1 99 ? 1.446 -3.281 18.263 1.00 90.69 99 VAL A CA 1
ATOM 844 C C . VAL A 1 99 ? 0.305 -2.894 19.211 1.00 90.69 99 VAL A C 1
ATOM 846 O O . VAL A 1 99 ? 0.429 -1.952 19.993 1.00 90.69 99 VAL A O 1
ATOM 849 N N . LYS A 1 100 ? -0.785 -3.674 19.237 1.00 90.94 100 LYS A N 1
ATOM 850 C CA . LYS A 1 100 ? -1.899 -3.467 20.179 1.00 90.94 100 LYS A CA 1
ATOM 851 C C . LYS A 1 100 ? -1.516 -3.637 21.652 1.00 90.94 100 LYS A C 1
ATOM 853 O O . LYS A 1 100 ? -2.299 -3.233 22.508 1.00 90.94 100 LYS A O 1
ATOM 858 N N . GLN A 1 101 ? -0.382 -4.245 21.988 1.00 92.31 101 GLN A N 1
ATOM 859 C CA . GLN A 1 101 ? 0.050 -4.485 23.372 1.00 92.31 101 GLN A CA 1
ATOM 860 C C . GLN A 1 101 ? 1.101 -3.483 23.860 1.00 92.31 101 GLN A C 1
ATOM 862 O O . GLN A 1 101 ? 1.402 -3.474 25.054 1.00 92.31 101 GLN A O 1
ATOM 867 N N . LEU A 1 102 ? 1.604 -2.618 22.976 1.00 91.94 102 LEU A N 1
ATOM 868 C CA . LEU A 1 102 ? 2.594 -1.605 23.325 1.00 91.94 102 LEU A CA 1
ATOM 869 C C . LEU A 1 102 ? 2.067 -0.651 24.403 1.00 91.94 102 LEU A C 1
ATOM 871 O O . LEU A 1 102 ? 0.874 -0.331 24.464 1.00 91.94 102 LEU A O 1
ATOM 875 N N . LYS A 1 103 ? 2.986 -0.221 25.274 1.00 90.00 103 LYS A N 1
ATOM 876 C CA . LYS A 1 103 ? 2.712 0.707 26.382 1.00 90.00 103 LYS A CA 1
ATOM 877 C C . LYS A 1 103 ? 3.702 1.871 26.470 1.00 90.00 103 LYS A C 1
ATOM 879 O O . LYS A 1 103 ? 3.465 2.792 27.241 1.00 90.00 103 LYS A O 1
ATOM 884 N N . ASN A 1 104 ? 4.809 1.806 25.734 1.00 90.31 104 ASN A N 1
ATOM 885 C CA . ASN A 1 104 ? 5.878 2.795 25.765 1.00 90.31 104 ASN A CA 1
ATOM 886 C C . ASN A 1 104 ? 5.761 3.741 24.564 1.00 90.31 104 ASN A C 1
ATOM 888 O O . ASN A 1 104 ? 5.768 3.283 23.423 1.00 90.31 104 ASN A O 1
ATOM 892 N N . ASP A 1 105 ? 5.706 5.049 24.810 1.00 86.94 105 ASP A N 1
ATOM 893 C CA . ASP A 1 105 ? 5.469 6.044 23.759 1.00 86.94 105 ASP A CA 1
ATOM 894 C C . ASP A 1 105 ? 6.536 6.040 22.647 1.00 86.94 105 ASP A C 1
ATOM 896 O O . ASP A 1 105 ? 6.182 6.209 21.477 1.00 86.94 105 ASP A O 1
ATOM 900 N N . ASN A 1 106 ? 7.810 5.788 22.975 1.00 87.56 106 ASN A N 1
ATOM 901 C CA . ASN A 1 106 ? 8.900 5.729 21.992 1.00 87.56 106 ASN A CA 1
ATOM 902 C C . ASN A 1 106 ? 8.798 4.483 21.104 1.00 87.56 106 ASN A C 1
ATOM 904 O O . ASN A 1 106 ? 9.010 4.562 19.893 1.00 87.56 106 ASN A O 1
ATOM 908 N N . GLU A 1 107 ? 8.459 3.335 21.695 1.00 89.00 107 GLU A N 1
ATOM 909 C CA . GLU A 1 107 ? 8.239 2.092 20.947 1.00 89.00 107 GLU A CA 1
ATOM 910 C C . GLU A 1 107 ? 7.027 2.216 20.027 1.00 89.00 107 GLU A C 1
ATOM 912 O O . GLU A 1 107 ? 7.091 1.798 18.875 1.00 89.00 107 GLU A O 1
ATOM 917 N N . ILE A 1 108 ? 5.952 2.851 20.504 1.00 89.06 108 ILE A N 1
ATOM 918 C CA . ILE A 1 108 ? 4.753 3.103 19.702 1.00 89.06 108 ILE A CA 1
ATOM 919 C C . ILE A 1 108 ? 5.103 3.954 18.481 1.00 89.06 108 ILE A C 1
ATOM 921 O O . ILE A 1 108 ? 4.795 3.558 17.362 1.00 89.06 108 ILE A O 1
ATOM 925 N N . LEU A 1 109 ? 5.780 5.092 18.661 1.00 86.75 109 LEU A N 1
ATOM 926 C CA . LEU A 1 109 ? 6.151 5.954 17.533 1.00 86.75 109 LEU A CA 1
ATOM 927 C C . LEU A 1 109 ? 7.032 5.220 16.518 1.00 86.75 109 LEU A C 1
ATOM 929 O O . LEU A 1 109 ? 6.802 5.313 15.312 1.00 86.75 109 LEU A O 1
ATOM 933 N N . LYS A 1 110 ? 8.016 4.455 17.001 1.00 89.25 110 LYS A N 1
ATOM 934 C CA . LYS A 1 110 ? 8.894 3.661 16.142 1.00 89.25 110 LYS A CA 1
ATOM 935 C C . LYS A 1 110 ? 8.112 2.617 15.347 1.00 89.25 110 LYS A C 1
ATOM 937 O O . LYS A 1 110 ? 8.302 2.528 14.137 1.00 89.25 110 LYS A O 1
ATOM 942 N N . GLU A 1 111 ? 7.250 1.845 16.005 1.00 88.25 111 GLU A N 1
ATOM 943 C CA . GLU A 1 111 ? 6.474 0.803 15.336 1.00 88.25 111 GLU A CA 1
ATOM 944 C C . GLU A 1 111 ? 5.507 1.396 14.320 1.00 88.25 111 GLU A C 1
ATOM 946 O O . GLU A 1 111 ? 5.500 0.939 13.185 1.00 88.25 111 GLU A O 1
ATOM 951 N N . PHE A 1 112 ? 4.756 2.446 14.663 1.00 84.12 112 PHE A N 1
ATOM 952 C CA . PHE A 1 112 ? 3.798 3.058 13.736 1.00 84.12 112 PHE A CA 1
ATOM 953 C C . PHE A 1 112 ? 4.468 3.665 12.498 1.00 84.12 112 PHE A C 1
ATOM 955 O O . PHE A 1 112 ? 3.944 3.494 11.400 1.00 84.12 112 PHE A O 1
ATOM 962 N N . ASN A 1 113 ? 5.654 4.267 12.634 1.00 83.06 113 ASN A N 1
ATOM 963 C CA . ASN A 1 113 ? 6.437 4.730 11.481 1.00 83.06 113 ASN A CA 1
ATOM 964 C C . ASN A 1 113 ? 6.889 3.576 10.567 1.00 83.06 113 ASN A C 1
ATOM 966 O O . ASN A 1 113 ? 7.104 3.774 9.378 1.00 83.06 113 ASN A O 1
ATOM 970 N N . GLN A 1 114 ? 7.042 2.366 11.108 1.00 84.06 114 GLN A N 1
ATOM 971 C CA . GLN A 1 114 ? 7.418 1.158 10.363 1.00 84.06 114 GLN A CA 1
ATOM 972 C C . GLN A 1 114 ? 6.211 0.285 9.980 1.00 84.06 114 GLN A C 1
ATOM 974 O O . GLN A 1 114 ? 6.394 -0.794 9.406 1.00 84.06 114 GLN A O 1
ATOM 979 N N . PHE A 1 115 ? 4.999 0.683 10.370 1.00 83.19 115 PHE A N 1
ATOM 980 C CA . PHE A 1 115 ? 3.754 -0.059 10.156 1.00 83.19 115 PHE A CA 1
ATOM 981 C C . PHE A 1 115 ? 2.897 0.578 9.055 1.00 83.19 115 PHE A C 1
ATOM 983 O O . PHE A 1 115 ? 1.713 0.273 8.928 1.00 83.19 115 PHE A O 1
ATOM 990 N N . GLU A 1 116 ? 3.482 1.463 8.250 1.00 87.75 116 GLU A N 1
ATOM 991 C CA . GLU A 1 116 ? 2.824 1.979 7.059 1.00 87.75 116 GLU A CA 1
ATOM 992 C C . GLU A 1 116 ? 2.602 0.851 6.043 1.00 87.75 116 GLU A C 1
ATOM 994 O O . GLU A 1 116 ? 3.503 0.063 5.747 1.00 87.75 116 GLU A O 1
ATOM 999 N N . ILE A 1 117 ? 1.380 0.772 5.513 1.00 91.81 117 ILE A N 1
ATOM 1000 C CA . ILE A 1 117 ? 0.996 -0.229 4.519 1.00 91.81 117 ILE A CA 1
ATOM 1001 C C . ILE A 1 117 ? 0.794 0.496 3.185 1.00 91.81 117 ILE A C 1
ATOM 1003 O O . ILE A 1 117 ? -0.295 1.033 2.952 1.00 91.81 117 ILE A O 1
ATOM 1007 N N . PRO A 1 118 ? 1.808 0.545 2.306 1.00 93.88 118 PRO A N 1
ATOM 1008 C CA . PRO A 1 118 ? 1.674 1.220 1.026 1.00 93.88 118 PRO A CA 1
ATOM 1009 C C . PRO A 1 118 ? 0.654 0.491 0.148 1.00 93.88 118 PRO A C 1
ATOM 1011 O O . PRO A 1 118 ? 0.642 -0.741 0.041 1.00 93.88 118 PRO A O 1
ATOM 1014 N N . ARG A 1 119 ? -0.214 1.259 -0.503 1.00 94.56 119 ARG A N 1
ATOM 1015 C CA . ARG A 1 119 ? -1.171 0.746 -1.478 1.00 94.56 119 ARG A CA 1
ATOM 1016 C C . ARG A 1 119 ? -0.462 0.565 -2.809 1.00 94.56 119 ARG A C 1
ATOM 1018 O O . ARG A 1 119 ? 0.354 1.385 -3.218 1.00 94.56 119 ARG A O 1
ATOM 1025 N N . THR A 1 120 ? -0.772 -0.533 -3.487 1.00 95.31 120 THR A N 1
ATOM 1026 C CA . THR A 1 120 ? -0.423 -0.658 -4.904 1.00 95.31 120 THR A CA 1
ATOM 1027 C C . THR A 1 120 ? -1.408 0.159 -5.731 1.00 95.31 120 THR A C 1
ATOM 1029 O O . THR A 1 120 ? -2.569 0.271 -5.337 1.00 95.31 120 THR A O 1
ATOM 1032 N N . TYR A 1 121 ? -0.968 0.661 -6.884 1.00 96.00 121 TYR A N 1
ATOM 1033 C CA . TYR A 1 121 ? -1.790 1.405 -7.830 1.00 96.00 121 TYR A CA 1
ATOM 1034 C C . TYR A 1 121 ? -3.112 0.681 -8.100 1.00 96.00 121 TYR A C 1
ATOM 1036 O O . TYR A 1 121 ? -3.150 -0.540 -8.291 1.00 96.00 121 TYR A O 1
ATOM 1044 N N . PHE A 1 122 ? -4.207 1.429 -8.057 1.00 94.81 122 PHE A N 1
ATOM 1045 C CA . PHE A 1 122 ? -5.553 0.877 -8.035 1.00 94.81 122 PHE A CA 1
ATOM 1046 C C . PHE A 1 122 ? -6.533 1.786 -8.777 1.00 94.81 122 PHE A C 1
ATOM 1048 O O . PHE A 1 122 ? -6.304 2.982 -8.942 1.00 94.81 122 PHE A O 1
ATOM 1055 N N . ASN A 1 123 ? -7.653 1.213 -9.207 1.00 93.56 123 ASN A N 1
ATOM 1056 C CA . ASN A 1 123 ? -8.758 1.952 -9.797 1.00 93.56 123 ASN A CA 1
ATOM 1057 C C . ASN A 1 123 ? -9.509 2.725 -8.697 1.00 93.56 123 ASN A C 1
ATOM 1059 O O . ASN A 1 123 ? -10.036 2.083 -7.786 1.00 93.56 123 ASN A O 1
ATOM 1063 N N . PRO A 1 124 ? -9.657 4.057 -8.759 1.00 90.69 124 PRO A N 1
ATOM 1064 C CA . PRO A 1 124 ? -10.341 4.807 -7.705 1.00 90.69 124 PRO A CA 1
ATOM 1065 C C . PRO A 1 124 ? -11.835 4.463 -7.582 1.00 90.69 124 PRO A C 1
ATOM 1067 O O . PRO A 1 124 ? -12.399 4.580 -6.494 1.00 90.69 124 PRO A O 1
ATOM 1070 N N . TYR A 1 125 ? -12.472 3.981 -8.652 1.00 90.38 125 TYR A N 1
ATOM 1071 C CA . TYR A 1 125 ? -13.895 3.637 -8.665 1.00 90.38 125 TYR A CA 1
ATOM 1072 C C . TYR A 1 125 ? -14.162 2.213 -8.178 1.00 90.38 125 TYR A C 1
ATOM 1074 O O . TYR A 1 125 ? -15.052 1.994 -7.361 1.00 90.38 125 TYR A O 1
ATOM 1082 N N . THR A 1 126 ? -13.388 1.233 -8.655 1.00 91.06 126 THR A N 1
ATOM 1083 C CA . THR A 1 126 ? -13.579 -0.180 -8.265 1.00 91.06 126 THR A CA 1
ATOM 1084 C C . THR A 1 126 ? -12.751 -0.572 -7.043 1.00 91.06 126 THR A C 1
ATOM 1086 O O . THR A 1 126 ? -12.936 -1.653 -6.483 1.00 91.06 126 THR A O 1
ATOM 1089 N N . GLN A 1 127 ? -11.811 0.289 -6.641 1.00 89.50 127 GLN A N 1
ATOM 1090 C CA . GLN A 1 127 ? -10.780 0.063 -5.629 1.00 89.50 127 GLN A CA 1
ATOM 1091 C C . GLN A 1 127 ? -9.820 -1.092 -5.957 1.00 89.50 127 GLN A C 1
ATOM 1093 O O . GLN A 1 127 ? -8.924 -1.376 -5.166 1.00 89.50 127 GLN A O 1
ATOM 1098 N N . ARG A 1 128 ? -9.943 -1.775 -7.102 1.00 91.56 128 ARG A N 1
ATOM 1099 C CA . ARG A 1 128 ? -9.121 -2.949 -7.442 1.00 91.56 128 ARG A CA 1
ATOM 1100 C C . ARG A 1 128 ? -7.718 -2.556 -7.922 1.00 91.56 128 ARG A C 1
ATOM 1102 O O . ARG A 1 128 ? -7.592 -1.526 -8.577 1.00 91.56 128 ARG A O 1
ATOM 1109 N N . PRO A 1 129 ? -6.677 -3.358 -7.625 1.00 93.25 129 PRO A N 1
ATOM 1110 C CA . PRO A 1 129 ? -5.342 -3.155 -8.178 1.00 93.25 129 PRO A CA 1
ATOM 1111 C C . PRO A 1 129 ? -5.352 -3.103 -9.708 1.00 93.25 129 PRO A C 1
ATOM 1113 O O . PRO A 1 129 ? -6.052 -3.889 -10.345 1.00 93.25 129 PRO A O 1
ATOM 1116 N N . ILE A 1 130 ? -4.545 -2.210 -10.272 1.00 95.12 130 ILE A N 1
ATOM 1117 C CA . ILE A 1 130 ? -4.298 -2.079 -11.712 1.00 95.12 130 ILE A CA 1
ATOM 1118 C C . ILE A 1 130 ? -2.791 -2.160 -11.932 1.00 95.12 130 ILE A C 1
ATOM 1120 O O . ILE A 1 130 ? -2.016 -1.663 -11.114 1.00 95.12 130 ILE A O 1
ATOM 1124 N N . ILE A 1 131 ? -2.370 -2.747 -13.052 1.00 95.88 131 ILE A N 1
ATOM 1125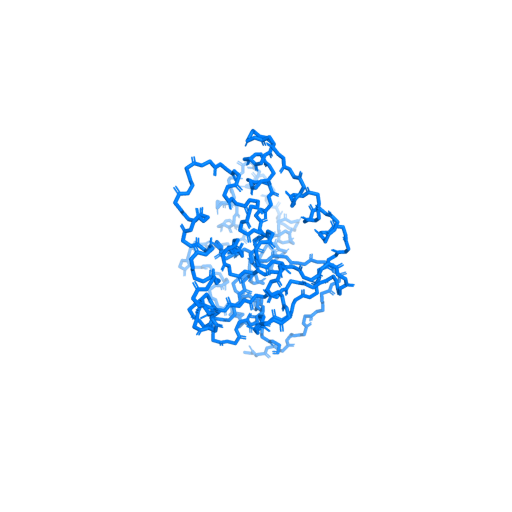 C CA . ILE A 1 131 ? -1.000 -2.577 -13.545 1.00 95.88 131 ILE A CA 1
ATOM 1126 C C . ILE A 1 131 ? -1.019 -1.495 -14.629 1.00 95.88 131 ILE A C 1
ATOM 1128 O O . ILE A 1 131 ? -1.532 -1.750 -15.723 1.00 95.88 131 ILE A O 1
ATOM 1132 N N . PRO A 1 132 ? -0.484 -0.290 -14.351 1.00 95.88 132 PRO A N 1
ATOM 1133 C CA . PRO A 1 132 ? -0.460 0.784 -15.328 1.00 95.88 132 PRO A CA 1
ATOM 1134 C C . PRO A 1 132 ? 0.359 0.395 -16.555 1.00 95.88 132 PRO A C 1
ATOM 1136 O O . PRO A 1 132 ? 1.469 -0.144 -16.452 1.00 95.88 132 PRO A O 1
ATOM 1139 N N . GLY A 1 133 ? -0.148 0.745 -17.732 1.00 95.81 133 GLY A N 1
ATOM 1140 C CA . GLY A 1 133 ? 0.547 0.561 -18.996 1.00 95.81 133 GLY A CA 1
ATOM 1141 C C . GLY A 1 133 ? 1.861 1.338 -19.034 1.00 95.81 133 GLY A C 1
ATOM 1142 O O . GLY A 1 133 ? 2.823 0.888 -19.651 1.00 95.81 133 GLY A O 1
ATOM 1143 N N . SER A 1 134 ? 1.953 2.460 -18.311 1.00 95.38 134 SER A N 1
ATOM 1144 C CA . SER A 1 134 ? 3.193 3.223 -18.127 1.00 95.38 134 SER A CA 1
ATOM 1145 C C . SER A 1 134 ? 4.275 2.421 -17.393 1.00 95.38 134 SER A C 1
ATOM 1147 O O . SER A 1 134 ? 5.415 2.390 -17.858 1.00 95.38 134 SER A O 1
ATOM 1149 N N . SER A 1 135 ? 3.928 1.719 -16.309 1.00 95.56 135 SER A N 1
ATOM 1150 C CA . SER A 1 135 ? 4.851 0.860 -15.556 1.00 95.56 135 SER A CA 1
ATOM 1151 C C . SER A 1 135 ? 5.340 -0.311 -16.408 1.00 95.56 135 SER A C 1
ATOM 1153 O O . SER A 1 135 ? 6.547 -0.558 -16.491 1.00 95.56 135 SER A O 1
ATOM 1155 N N . LEU A 1 136 ? 4.428 -0.990 -17.116 1.00 95.25 136 LEU A N 1
ATOM 1156 C CA . LEU A 1 136 ? 4.808 -2.080 -18.016 1.00 95.25 136 LEU A CA 1
ATOM 1157 C C . LEU A 1 136 ? 5.677 -1.566 -19.172 1.00 95.25 136 LEU A C 1
ATOM 1159 O O . LEU A 1 136 ? 6.722 -2.146 -19.465 1.00 95.25 136 LEU A O 1
ATOM 1163 N N . LYS A 1 137 ? 5.300 -0.442 -19.789 1.00 95.25 137 LYS A N 1
ATOM 1164 C CA . LYS A 1 137 ? 6.080 0.203 -20.850 1.00 95.25 137 LYS A CA 1
ATOM 1165 C C . LYS A 1 137 ? 7.486 0.570 -20.382 1.00 95.25 137 LYS A C 1
ATOM 1167 O O . LYS A 1 137 ? 8.428 0.349 -21.137 1.00 95.25 137 LYS A O 1
ATOM 1172 N N . GLY A 1 138 ? 7.633 1.087 -19.162 1.00 94.50 138 GLY A N 1
ATOM 1173 C CA . GLY A 1 138 ? 8.933 1.361 -18.549 1.00 94.50 138 GLY A CA 1
ATOM 1174 C C . GLY A 1 138 ? 9.793 0.101 -18.454 1.00 94.50 138 GLY A C 1
ATOM 1175 O O . GLY A 1 138 ? 10.916 0.090 -18.948 1.00 94.50 138 GLY A O 1
ATOM 1176 N N . SER A 1 139 ? 9.237 -0.998 -17.933 1.00 94.75 139 SER A N 1
ATOM 1177 C CA . SER A 1 139 ? 9.966 -2.273 -17.825 1.00 94.75 139 SER A CA 1
ATOM 1178 C C . SER A 1 139 ? 10.394 -2.843 -19.188 1.00 94.75 139 SER A C 1
ATOM 1180 O O . SER A 1 139 ? 11.539 -3.269 -19.357 1.00 94.75 139 SER A O 1
ATOM 1182 N N . LEU A 1 140 ? 9.509 -2.780 -20.192 1.00 94.81 140 LEU A N 1
ATOM 1183 C CA . LEU A 1 140 ? 9.802 -3.203 -21.562 1.00 94.81 140 LEU A CA 1
ATOM 1184 C C . LEU A 1 140 ? 10.880 -2.323 -22.199 1.00 94.81 140 LEU A C 1
ATOM 1186 O O . LEU A 1 140 ? 11.775 -2.839 -22.867 1.00 94.81 140 LEU A O 1
ATOM 1190 N N . ARG A 1 141 ? 10.825 -1.007 -21.963 1.00 94.12 141 ARG A N 1
ATOM 1191 C CA . ARG A 1 141 ? 11.841 -0.055 -22.423 1.00 94.12 141 ARG A CA 1
ATOM 1192 C C . ARG A 1 141 ? 13.211 -0.399 -21.855 1.00 94.12 141 ARG A C 1
ATOM 1194 O O . ARG A 1 141 ? 14.159 -0.512 -22.626 1.00 94.12 141 ARG A O 1
ATOM 1201 N N . THR A 1 142 ? 13.315 -0.630 -20.548 1.00 93.88 142 THR A N 1
ATOM 1202 C CA . THR A 1 142 ? 14.577 -1.027 -19.906 1.00 93.88 142 THR A CA 1
ATOM 1203 C C . THR A 1 142 ? 15.114 -2.342 -20.475 1.00 93.88 142 THR A C 1
ATOM 1205 O O . THR A 1 142 ? 16.303 -2.437 -20.784 1.00 93.88 142 THR A O 1
ATOM 1208 N N . GLY A 1 143 ? 14.251 -3.346 -20.671 1.00 94.38 143 GLY A N 1
ATOM 1209 C CA . GLY A 1 143 ? 14.640 -4.621 -21.283 1.00 94.38 143 GLY A CA 1
ATOM 1210 C C . GLY A 1 143 ? 15.168 -4.455 -22.712 1.00 94.38 143 GLY A C 1
ATOM 1211 O O . GLY A 1 143 ? 16.231 -4.976 -23.048 1.00 94.38 143 GLY A O 1
ATOM 1212 N N . TYR A 1 144 ? 14.467 -3.669 -23.531 1.00 94.44 144 TYR A N 1
ATOM 1213 C CA . TYR A 1 144 ? 14.856 -3.371 -24.909 1.00 94.44 144 TYR A CA 1
ATOM 1214 C C . TYR A 1 144 ? 16.187 -2.609 -24.990 1.00 94.44 144 TYR A C 1
ATOM 1216 O O . TYR A 1 144 ? 17.085 -3.012 -25.727 1.00 94.44 144 TYR A O 1
ATOM 1224 N N . LEU A 1 145 ? 16.354 -1.561 -24.177 1.00 93.25 145 LEU A N 1
ATOM 1225 C CA . LEU A 1 145 ? 17.600 -0.795 -24.074 1.00 93.25 145 LEU A CA 1
ATOM 1226 C C . LEU A 1 145 ? 18.784 -1.676 -23.664 1.00 93.25 145 LEU A C 1
ATOM 1228 O O . LEU A 1 145 ? 19.869 -1.543 -24.222 1.00 93.25 145 LEU A O 1
ATOM 1232 N N . SER A 1 146 ? 18.579 -2.600 -22.720 1.00 92.94 146 SER A N 1
ATOM 1233 C CA . SER A 1 146 ? 19.604 -3.566 -22.303 1.00 92.94 146 SER A CA 1
ATOM 1234 C C . SER A 1 146 ? 20.039 -4.479 -23.457 1.00 92.94 146 SER A C 1
ATOM 1236 O O . SER A 1 146 ? 21.234 -4.733 -23.630 1.00 92.94 146 SER A O 1
ATOM 1238 N N . GLY A 1 147 ? 19.082 -4.916 -24.286 1.00 93.75 147 GLY A N 1
ATOM 1239 C CA . GLY A 1 147 ? 19.339 -5.671 -25.515 1.00 93.75 147 GLY A CA 1
ATOM 1240 C C . GLY A 1 147 ? 20.175 -4.879 -26.521 1.00 93.75 147 GLY A C 1
ATOM 1241 O O . GLY A 1 147 ? 21.273 -5.314 -26.866 1.00 93.75 147 GLY A O 1
ATOM 1242 N N . ILE A 1 148 ? 19.718 -3.679 -26.909 1.00 92.75 148 ILE A N 1
ATOM 1243 C CA . ILE A 1 148 ? 20.452 -2.814 -27.853 1.00 92.75 148 ILE A CA 1
ATOM 1244 C C . ILE A 1 148 ? 21.856 -2.526 -27.333 1.00 92.75 148 ILE A C 1
ATOM 1246 O O . ILE A 1 148 ? 22.830 -2.641 -28.071 1.00 92.75 148 ILE A O 1
ATOM 1250 N N . ARG A 1 149 ? 21.987 -2.175 -26.050 1.00 91.31 149 ARG A N 1
ATOM 1251 C CA . ARG A 1 149 ? 23.279 -1.844 -25.441 1.00 91.31 149 ARG A CA 1
ATOM 1252 C C . ARG A 1 149 ? 24.299 -2.975 -25.588 1.00 91.31 149 ARG A C 1
ATOM 1254 O O . ARG A 1 149 ? 25.488 -2.701 -25.738 1.00 91.31 149 ARG A O 1
ATOM 1261 N N . ARG A 1 150 ? 23.862 -4.237 -25.530 1.00 89.94 150 ARG A N 1
ATOM 1262 C CA . ARG A 1 150 ? 24.740 -5.408 -25.683 1.00 89.94 150 ARG A CA 1
ATOM 1263 C C . ARG A 1 150 ? 25.307 -5.518 -27.098 1.00 89.94 150 ARG A C 1
ATOM 1265 O O . ARG A 1 150 ? 26.482 -5.858 -27.244 1.00 89.94 150 ARG A O 1
ATOM 1272 N N . GLU A 1 151 ? 24.475 -5.228 -28.090 1.00 91.38 151 GLU A N 1
ATOM 1273 C CA . GLU A 1 151 ? 24.781 -5.323 -29.522 1.00 91.38 151 GLU A CA 1
ATOM 1274 C C . GLU A 1 151 ? 25.365 -4.025 -30.099 1.00 91.38 151 GLU A C 1
ATOM 1276 O O . GLU A 1 151 ? 25.826 -4.006 -31.238 1.00 91.38 151 GLU A O 1
ATOM 1281 N N . PHE A 1 152 ? 25.385 -2.943 -29.314 1.00 91.25 152 PHE A N 1
ATOM 1282 C CA . PHE A 1 152 ? 25.849 -1.639 -29.765 1.00 91.25 152 PHE A CA 1
ATOM 1283 C C . PHE A 1 152 ? 27.340 -1.689 -30.167 1.00 91.25 152 PHE A C 1
ATOM 1285 O O . PHE A 1 152 ? 28.188 -2.006 -29.323 1.00 91.25 152 PHE A O 1
ATOM 1292 N N . PRO A 1 153 ? 27.685 -1.368 -31.429 1.00 88.69 153 PRO A N 1
ATOM 1293 C CA . PRO A 1 153 ? 29.034 -1.570 -31.961 1.00 88.69 153 PRO A CA 1
ATOM 1294 C C . PRO A 1 153 ? 30.058 -0.603 -31.356 1.00 88.69 153 PRO A C 1
ATOM 1296 O O . PRO A 1 153 ? 31.200 -0.975 -31.095 1.00 88.69 153 PRO A O 1
ATOM 1299 N N . GLU A 1 154 ? 29.653 0.634 -31.068 1.00 89.44 154 GLU A N 1
ATOM 1300 C CA . GLU A 1 154 ? 30.544 1.692 -30.589 1.00 89.44 154 GLU A CA 1
ATOM 1301 C C . GLU A 1 154 ? 30.512 1.804 -29.060 1.00 89.44 154 GLU A C 1
ATOM 1303 O O . GLU A 1 154 ? 30.086 2.813 -28.496 1.00 89.44 154 GLU A O 1
ATOM 1308 N N . LYS A 1 155 ? 30.953 0.746 -28.368 1.00 87.56 155 LYS A N 1
ATOM 1309 C CA . LYS A 1 155 ? 30.873 0.655 -26.896 1.00 87.56 155 LYS A CA 1
ATOM 1310 C C . LYS A 1 155 ? 31.550 1.813 -26.158 1.00 87.56 155 LYS A C 1
ATOM 1312 O O . LYS A 1 155 ? 31.071 2.213 -25.102 1.00 87.56 155 LYS A O 1
ATOM 1317 N N . GLU A 1 156 ? 32.604 2.394 -26.720 1.00 86.38 156 GLU A N 1
ATOM 1318 C CA . GLU A 1 156 ? 33.268 3.565 -26.134 1.00 86.38 156 GLU A CA 1
ATOM 1319 C C . GLU A 1 156 ? 32.378 4.823 -26.147 1.00 86.38 156 GLU A C 1
ATOM 1321 O O . GLU A 1 156 ? 32.476 5.641 -25.238 1.00 86.38 156 GLU A O 1
ATOM 1326 N N . LYS A 1 157 ? 31.441 4.971 -27.101 1.00 83.62 157 LYS A N 1
ATOM 1327 C CA . LYS A 1 157 ? 30.519 6.127 -27.147 1.00 83.62 157 LYS A CA 1
ATOM 1328 C C . LYS A 1 157 ? 29.488 6.130 -26.018 1.00 83.62 157 LYS A C 1
ATOM 1330 O O . LYS A 1 157 ? 28.978 7.190 -25.659 1.00 83.62 157 LYS A O 1
ATOM 1335 N N . ILE A 1 158 ? 29.171 4.952 -25.487 1.00 88.81 158 ILE A N 1
ATOM 1336 C CA . ILE A 1 158 ? 28.172 4.749 -24.428 1.00 88.81 158 ILE A CA 1
ATOM 1337 C C . ILE A 1 158 ? 28.803 4.521 -23.050 1.00 88.81 158 ILE A C 1
ATOM 1339 O O . ILE A 1 158 ? 28.094 4.405 -22.050 1.00 88.81 158 ILE A O 1
ATOM 1343 N N . LYS A 1 159 ? 30.133 4.431 -22.991 1.00 84.69 159 LYS A N 1
ATOM 1344 C CA . LYS A 1 159 ? 30.892 4.266 -21.756 1.00 84.69 159 LYS A CA 1
ATOM 1345 C C . LYS A 1 159 ? 30.821 5.557 -20.937 1.00 84.69 159 LYS A C 1
ATOM 1347 O O . LYS A 1 159 ? 30.900 6.649 -21.493 1.00 84.69 159 LYS A O 1
ATOM 1352 N N . ASP A 1 160 ? 30.604 5.418 -19.632 1.00 86.62 160 ASP A N 1
ATOM 1353 C CA . ASP A 1 160 ? 30.528 6.523 -18.663 1.00 86.62 160 ASP A CA 1
ATOM 1354 C C . ASP A 1 160 ? 29.457 7.595 -18.959 1.00 86.62 160 ASP A C 1
ATOM 1356 O O . ASP A 1 160 ? 29.505 8.710 -18.437 1.00 86.62 160 ASP A O 1
ATOM 1360 N N . LYS A 1 161 ? 28.450 7.259 -19.779 1.00 88.38 161 LYS A N 1
ATOM 1361 C CA . LYS A 1 161 ? 27.307 8.134 -20.055 1.00 88.38 161 LYS A CA 1
ATOM 1362 C C . LYS A 1 161 ? 26.281 8.098 -18.932 1.00 88.38 161 LYS A C 1
ATOM 1364 O O . LYS A 1 161 ? 26.003 7.050 -18.348 1.00 88.38 161 LYS A O 1
ATOM 1369 N N . LYS A 1 162 ? 25.680 9.261 -18.666 1.00 90.56 162 LYS A N 1
ATOM 1370 C CA . LYS A 1 162 ? 24.500 9.374 -17.799 1.00 90.56 162 LYS A CA 1
ATOM 1371 C C . LYS A 1 162 ? 23.323 8.624 -18.424 1.00 90.56 162 LYS A C 1
ATOM 1373 O O . LYS A 1 162 ? 23.281 8.465 -19.640 1.00 90.56 162 LYS A O 1
ATOM 1378 N N . SER A 1 163 ? 22.365 8.201 -17.596 1.00 85.44 163 SER A N 1
ATOM 1379 C CA . SER A 1 163 ? 21.213 7.400 -18.044 1.00 85.44 163 SER A CA 1
ATOM 1380 C C . SER A 1 163 ? 20.476 8.047 -19.218 1.00 85.44 163 SER A C 1
ATOM 1382 O O . SER A 1 163 ? 20.298 7.406 -20.246 1.00 85.44 163 SER A O 1
ATOM 1384 N N . ASP A 1 164 ? 20.138 9.331 -19.107 1.00 86.38 164 ASP A N 1
ATOM 1385 C CA . ASP A 1 164 ? 19.372 10.029 -20.145 1.00 86.38 164 ASP A CA 1
ATOM 1386 C C . ASP A 1 164 ? 20.151 10.124 -21.467 1.00 86.38 164 ASP A C 1
ATOM 1388 O O . ASP A 1 164 ? 19.620 9.815 -22.529 1.00 86.38 164 ASP A O 1
ATOM 1392 N N . GLU A 1 165 ? 21.443 10.467 -21.406 1.00 89.12 165 GLU A N 1
ATOM 1393 C CA . GLU A 1 165 ? 22.320 10.524 -22.586 1.00 89.12 165 GLU A CA 1
ATOM 1394 C C . GLU A 1 165 ? 22.497 9.144 -23.231 1.00 89.12 165 GLU A C 1
ATOM 1396 O O . GLU A 1 165 ? 22.530 9.019 -24.455 1.00 89.12 165 GLU A O 1
ATOM 1401 N N . LEU A 1 166 ? 22.609 8.099 -22.410 1.00 90.06 166 LEU A N 1
ATOM 1402 C CA . LEU A 1 166 ? 22.711 6.722 -22.872 1.00 90.06 166 LEU A CA 1
ATOM 1403 C C . LEU A 1 166 ? 21.442 6.306 -23.623 1.00 90.06 166 LEU A C 1
ATOM 1405 O O . LEU A 1 166 ? 21.540 5.720 -24.699 1.00 90.06 166 LEU A O 1
ATOM 1409 N N . GLU A 1 167 ? 20.264 6.619 -23.085 1.00 90.19 167 GLU A N 1
ATOM 1410 C CA . GLU A 1 167 ? 18.992 6.336 -23.751 1.00 90.19 167 GLU A CA 1
ATOM 1411 C C . GLU A 1 167 ? 18.856 7.091 -25.073 1.00 90.19 167 GLU A C 1
ATOM 1413 O O . GLU A 1 167 ? 18.474 6.482 -26.074 1.00 90.19 167 GLU A O 1
ATOM 1418 N N . GLU A 1 168 ? 19.225 8.376 -25.108 1.00 91.12 168 GLU A N 1
ATOM 1419 C CA . GLU A 1 168 ? 19.193 9.176 -26.336 1.00 91.12 168 GLU A CA 1
ATOM 1420 C C . GLU A 1 168 ? 20.084 8.575 -27.433 1.00 91.12 168 GLU A C 1
ATOM 1422 O O . GLU A 1 168 ? 19.666 8.485 -28.590 1.00 91.12 168 GLU A O 1
ATOM 1427 N N . ILE A 1 169 ? 21.294 8.126 -27.075 1.00 90.31 169 ILE A N 1
ATOM 1428 C CA . ILE A 1 169 ? 22.230 7.486 -28.010 1.00 90.31 169 ILE A CA 1
ATOM 1429 C C . ILE A 1 169 ? 21.675 6.148 -28.506 1.00 90.31 169 ILE A C 1
ATOM 1431 O O . ILE A 1 169 ? 21.677 5.893 -29.710 1.00 90.31 169 ILE A O 1
ATOM 1435 N N . LEU A 1 170 ? 21.202 5.290 -27.596 1.00 91.06 170 LEU A N 1
ATOM 1436 C CA . LEU A 1 170 ? 20.742 3.939 -27.938 1.00 91.06 170 LEU A CA 1
ATOM 1437 C C . LEU A 1 170 ? 19.450 3.946 -28.761 1.00 91.06 170 LEU A C 1
ATOM 1439 O O . LEU A 1 170 ? 19.255 3.069 -29.599 1.00 91.06 170 LEU A O 1
ATOM 1443 N N . LEU A 1 171 ? 18.568 4.917 -28.529 1.00 90.88 171 LEU A N 1
ATOM 1444 C CA . LEU A 1 171 ? 17.301 5.047 -29.250 1.00 90.88 171 LEU A CA 1
ATOM 1445 C C . LEU A 1 171 ? 17.385 5.996 -30.447 1.00 90.88 171 LEU A C 1
ATOM 1447 O O . LEU A 1 171 ? 16.417 6.098 -31.202 1.00 90.88 171 LEU A O 1
ATOM 1451 N N . GLY A 1 172 ? 18.517 6.682 -30.627 1.00 86.44 172 GLY A N 1
ATOM 1452 C CA . GLY A 1 172 ? 18.739 7.622 -31.723 1.00 86.44 172 GLY A CA 1
ATOM 1453 C C . GLY A 1 172 ? 17.818 8.844 -31.672 1.00 86.44 172 GLY A C 1
ATOM 1454 O O . GLY A 1 172 ? 17.488 9.408 -32.716 1.00 86.44 172 GLY A O 1
ATOM 1455 N N . GLY A 1 173 ? 17.361 9.248 -30.485 1.00 84.12 173 GLY A N 1
ATOM 1456 C CA . GLY A 1 173 ? 16.372 10.311 -30.363 1.00 84.12 173 GLY A CA 1
ATOM 1457 C C . GLY A 1 173 ? 16.142 10.816 -28.945 1.00 84.12 173 GLY A C 1
ATOM 1458 O O . GLY A 1 173 ? 16.380 10.118 -27.968 1.00 84.12 173 GLY A O 1
ATOM 1459 N N . LYS A 1 174 ? 15.643 12.051 -28.858 1.00 83.81 174 LYS A N 1
ATOM 1460 C CA . LYS A 1 174 ? 15.182 12.699 -27.619 1.00 83.81 174 LYS A CA 1
ATOM 1461 C C . LYS A 1 174 ? 13.670 12.538 -27.488 1.00 83.81 174 LYS A C 1
ATOM 1463 O O . LYS A 1 174 ? 13.051 11.972 -28.379 1.00 83.81 174 LYS A O 1
ATOM 1468 N N . MET A 1 175 ? 13.037 13.124 -26.468 1.00 73.94 175 MET A N 1
ATOM 1469 C CA . MET A 1 175 ? 11.572 13.066 -26.262 1.00 73.94 175 MET A CA 1
ATOM 1470 C C . MET A 1 175 ? 10.728 13.130 -27.552 1.00 73.94 175 MET A C 1
ATOM 1472 O O . MET A 1 175 ? 9.851 12.295 -27.766 1.00 73.94 175 MET A O 1
ATOM 1476 N N . GLY A 1 176 ? 10.993 14.107 -28.428 1.00 81.00 176 GLY A N 1
ATOM 1477 C CA . GLY A 1 176 ? 10.233 14.298 -29.666 1.00 81.00 176 GLY A CA 1
ATOM 1478 C C . GLY A 1 176 ? 10.518 13.267 -30.761 1.00 81.00 176 GLY A C 1
ATOM 1479 O O . GLY A 1 176 ? 9.655 13.031 -31.602 1.00 81.00 176 GLY A O 1
ATOM 1480 N N . THR A 1 177 ? 11.689 12.636 -30.761 1.00 88.75 177 THR A N 1
ATOM 1481 C CA . THR A 1 177 ? 12.132 11.671 -31.782 1.00 88.75 177 THR A CA 1
ATOM 1482 C C . THR A 1 177 ? 12.242 10.241 -31.251 1.00 88.75 177 THR A C 1
ATOM 14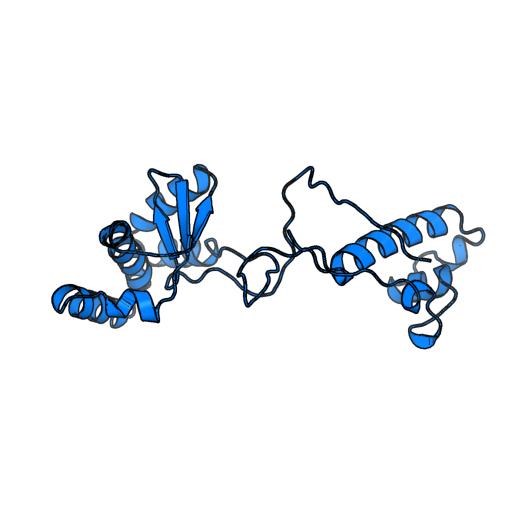84 O O . THR A 1 177 ? 12.600 9.339 -32.002 1.00 88.75 177 THR A O 1
ATOM 1487 N N . ASP A 1 178 ? 11.875 10.015 -29.989 1.00 90.19 178 ASP A N 1
ATOM 1488 C CA . ASP A 1 178 ? 11.945 8.718 -29.328 1.00 90.19 178 ASP A CA 1
ATOM 1489 C C . ASP A 1 178 ? 10.965 7.710 -29.966 1.00 90.19 178 ASP A C 1
ATOM 1491 O O . ASP A 1 178 ? 9.753 7.970 -30.017 1.00 90.19 178 ASP A O 1
ATOM 1495 N N . PRO A 1 179 ? 11.433 6.532 -30.415 1.00 91.69 179 PRO A N 1
ATOM 1496 C CA . PRO A 1 179 ? 10.579 5.524 -31.040 1.00 91.69 179 PRO A CA 1
ATOM 1497 C C . PRO A 1 179 ? 9.489 4.978 -30.100 1.00 91.69 179 PRO A C 1
ATOM 1499 O O . PRO A 1 179 ? 8.390 4.644 -30.556 1.00 91.69 179 PRO A O 1
ATOM 1502 N N . PHE A 1 180 ? 9.708 4.959 -28.778 1.00 92.25 180 PHE A N 1
ATOM 1503 C CA . PHE A 1 180 ? 8.698 4.540 -27.800 1.00 92.25 180 PHE A CA 1
ATOM 1504 C C . PHE A 1 180 ? 7.498 5.484 -27.753 1.00 92.25 180 PHE A C 1
ATOM 1506 O O . PHE A 1 180 ? 6.471 5.114 -27.180 1.00 92.25 180 PHE A O 1
ATOM 1513 N N . ARG A 1 181 ? 7.540 6.670 -28.374 1.00 91.25 181 ARG A N 1
ATOM 1514 C CA . ARG A 1 181 ? 6.347 7.522 -28.507 1.00 91.25 181 ARG A CA 1
ATOM 1515 C C . ARG A 1 181 ? 5.217 6.814 -29.267 1.00 91.25 181 ARG A C 1
ATOM 1517 O O . ARG A 1 181 ? 4.044 7.044 -28.960 1.00 91.25 181 ARG A O 1
ATOM 1524 N N . PHE A 1 182 ? 5.572 5.934 -30.207 1.00 92.50 182 PHE A N 1
ATOM 1525 C CA . PHE A 1 182 ? 4.641 5.149 -31.018 1.00 92.50 182 PHE A CA 1
ATOM 1526 C C . PHE A 1 182 ? 4.211 3.845 -30.341 1.00 92.50 182 PHE A C 1
ATOM 1528 O O . PHE A 1 182 ? 3.167 3.293 -30.679 1.00 92.50 182 PHE A O 1
ATOM 1535 N N . PHE A 1 183 ? 4.974 3.374 -29.353 1.00 92.75 183 PHE A N 1
ATOM 1536 C CA . PHE A 1 183 ? 4.619 2.205 -28.562 1.00 92.75 183 PHE A CA 1
ATOM 1537 C C . PHE A 1 183 ? 3.635 2.595 -27.452 1.00 92.75 183 PHE A C 1
ATOM 1539 O O . PHE A 1 183 ? 3.978 3.320 -26.509 1.00 92.75 183 PHE A O 1
ATOM 1546 N N . LYS A 1 184 ? 2.383 2.152 -27.582 1.00 95.12 184 LYS A N 1
ATOM 1547 C CA . LYS A 1 184 ? 1.311 2.399 -26.612 1.00 95.12 184 LYS A CA 1
ATOM 1548 C C . LYS A 1 184 ? 0.978 1.102 -25.890 1.00 95.12 184 LYS A C 1
ATOM 1550 O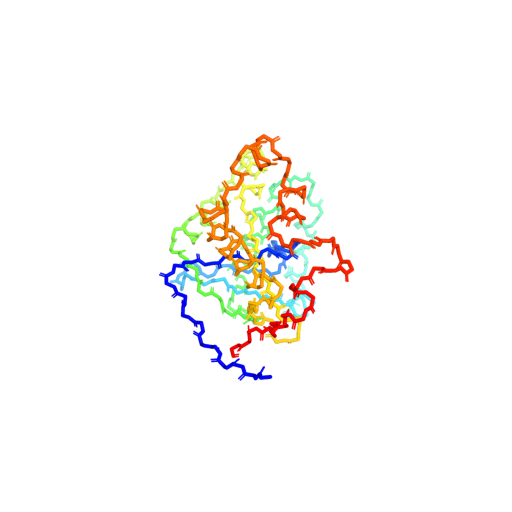 O . LYS A 1 184 ? 0.812 0.068 -26.527 1.00 95.12 184 LYS A O 1
ATOM 1555 N N . VAL A 1 185 ? 0.883 1.188 -24.571 1.00 96.12 185 VAL A N 1
ATOM 1556 C CA . VAL A 1 185 ? 0.524 0.080 -23.688 1.00 96.12 185 VAL A CA 1
ATOM 1557 C C . VAL A 1 185 ? -0.669 0.560 -22.876 1.00 96.12 185 VAL A C 1
ATOM 1559 O O . VAL A 1 185 ? -0.580 1.621 -22.258 1.00 96.12 185 VAL A O 1
ATOM 1562 N N . SER A 1 186 ? -1.783 -0.162 -22.952 1.00 95.38 186 SER A N 1
ATOM 1563 C CA . SER A 1 186 ? -2.965 0.105 -22.133 1.00 95.38 186 SER A CA 1
ATOM 1564 C C . SER A 1 186 ? -2.756 -0.389 -20.706 1.00 95.38 186 SER A C 1
ATOM 1566 O O . SER A 1 186 ? -1.892 -1.232 -20.453 1.00 95.38 186 SER A O 1
ATOM 1568 N N . ASP A 1 187 ? -3.571 0.114 -19.788 1.00 94.81 187 ASP A N 1
ATOM 1569 C CA . ASP A 1 187 ? -3.616 -0.399 -18.425 1.00 94.81 187 ASP A CA 1
ATOM 1570 C C . ASP A 1 187 ? -4.179 -1.825 -18.400 1.00 94.81 187 ASP A C 1
ATOM 1572 O O . ASP A 1 187 ? -4.975 -2.224 -19.256 1.00 94.81 187 ASP A O 1
ATOM 1576 N N . PHE A 1 188 ? -3.719 -2.608 -17.428 1.00 93.81 188 PHE A N 1
ATOM 1577 C CA . PHE A 1 188 ? -4.149 -3.982 -17.211 1.00 93.81 188 PHE A CA 1
ATOM 1578 C C . PHE A 1 188 ? -5.074 -4.002 -16.001 1.00 93.81 188 PHE A C 1
ATOM 1580 O O . PHE A 1 188 ? -4.624 -3.854 -14.859 1.00 93.81 188 PHE A O 1
ATOM 1587 N N . GLU A 1 189 ? -6.359 -4.199 -16.269 1.00 88.12 189 GLU A N 1
ATOM 1588 C CA . GLU A 1 189 ? -7.390 -4.385 -15.253 1.00 88.12 189 GLU A CA 1
ATOM 1589 C C . GLU A 1 189 ? -7.889 -5.838 -15.259 1.00 88.12 189 GLU A C 1
ATOM 1591 O O . GLU A 1 189 ? -7.873 -6.508 -16.296 1.00 88.12 189 GLU A O 1
ATOM 1596 N N . SER A 1 190 ? -8.292 -6.330 -14.084 1.00 72.25 190 SER A N 1
ATOM 1597 C CA . SER A 1 190 ? -8.821 -7.685 -13.854 1.00 72.25 190 SER A CA 1
ATOM 1598 C C . SER A 1 190 ? -10.343 -7.742 -13.825 1.00 72.25 190 SER A C 1
ATOM 1600 O O . SER A 1 190 ? -10.927 -6.912 -13.080 1.00 72.25 190 SER A O 1
#

Radius of gyration: 23.79 Å; chains: 1; bounding box: 57×29×62 Å